Protein AF-A0A7S3EZI7-F1 (afdb_monomer_lite)

Sequence (268 aa):
MDIKIGTRTFQESEVDNPKKRLDLMEKMKKLDASAVTPQELEEGITKLRYMQFREVMSSSAQYGWRVEGIRLPSGKHGDTKTLREPQELYDALEAYAQARRSVARSIHNRLVALRAALEASSWFFRHEIISSSLLFIYDDNEHSMAPPSAWMIDFAKTVEVPESMQLNHRDMWVKGNHEDGFLYGIDSLIDFWREVSEGSRTPAARKAEPEGTAAGSAPSEGAGVAMSSPAMAAVPQAVPPAGIAHLATAGTQQVPAGPHSPRVAADL

Structure (mmCIF, N/CA/C/O backbone):
data_AF-A0A7S3EZI7-F1
#
_entry.id   AF-A0A7S3EZI7-F1
#
loop_
_atom_site.group_PDB
_atom_site.id
_atom_site.type_symbol
_atom_site.label_atom_id
_atom_site.label_alt_id
_atom_site.label_comp_id
_atom_site.label_asym_id
_atom_site.label_entity_id
_atom_site.label_seq_id
_atom_site.pdbx_PDB_ins_code
_atom_site.Cartn_x
_atom_site.Cartn_y
_atom_site.Cartn_z
_atom_site.occupancy
_atom_site.B_iso_or_equiv
_atom_site.auth_seq_id
_atom_site.auth_comp_id
_atom_site.auth_asym_id
_atom_site.auth_atom_id
_atom_site.pdbx_PDB_model_num
ATOM 1 N N . MET A 1 1 ? 11.801 3.310 -3.122 1.00 97.75 1 MET A N 1
ATOM 2 C CA . MET A 1 1 ? 10.452 3.826 -2.812 1.00 97.75 1 MET A CA 1
ATOM 3 C C . MET A 1 1 ? 9.787 2.852 -1.867 1.00 97.75 1 MET A C 1
ATOM 5 O O . MET A 1 1 ? 9.936 1.657 -2.070 1.00 97.75 1 MET A O 1
ATOM 9 N N . ASP A 1 2 ? 9.107 3.359 -0.851 1.00 98.50 2 ASP A N 1
ATOM 10 C CA . ASP A 1 2 ? 8.337 2.570 0.109 1.00 98.50 2 ASP A CA 1
ATOM 11 C C . ASP A 1 2 ? 6.844 2.783 -0.168 1.00 98.50 2 ASP A C 1
ATOM 13 O O . ASP A 1 2 ? 6.370 3.928 -0.176 1.00 98.50 2 ASP A O 1
ATOM 17 N N . ILE A 1 3 ? 6.132 1.690 -0.443 1.00 98.62 3 ILE A N 1
ATOM 18 C CA . ILE A 1 3 ? 4.680 1.675 -0.601 1.00 98.62 3 ILE A CA 1
ATOM 19 C C . ILE A 1 3 ? 4.085 0.750 0.450 1.00 98.62 3 ILE A C 1
ATOM 21 O O . ILE A 1 3 ? 4.297 -0.458 0.408 1.00 98.62 3 ILE A O 1
ATOM 25 N N . LYS A 1 4 ? 3.260 1.306 1.331 1.00 98.62 4 LYS A N 1
ATOM 26 C CA . LYS A 1 4 ? 2.439 0.519 2.247 1.00 98.62 4 LYS A CA 1
ATOM 27 C C . LYS A 1 4 ? 1.289 -0.127 1.497 1.00 98.62 4 LYS A C 1
ATOM 29 O O . LYS A 1 4 ? 0.628 0.564 0.723 1.00 98.62 4 LYS A O 1
ATOM 34 N N . ILE A 1 5 ? 1.040 -1.406 1.756 1.00 98.69 5 ILE A N 1
ATOM 35 C CA . ILE A 1 5 ? 0.000 -2.204 1.096 1.00 98.69 5 ILE A CA 1
ATOM 36 C C . ILE A 1 5 ? -1.124 -2.522 2.090 1.00 98.69 5 ILE A C 1
ATOM 38 O O . ILE A 1 5 ? -0.891 -2.598 3.297 1.00 98.69 5 ILE A O 1
ATOM 42 N N . GLY A 1 6 ? -2.335 -2.676 1.568 1.00 98.12 6 GLY A N 1
ATOM 43 C CA . GLY A 1 6 ? -3.569 -2.925 2.299 1.00 98.12 6 GLY A CA 1
ATOM 44 C C . GLY A 1 6 ? -4.539 -1.744 2.233 1.00 98.12 6 GLY A C 1
ATOM 45 O O . GLY A 1 6 ? -4.146 -0.570 2.226 1.00 98.12 6 GLY A O 1
ATOM 46 N N . THR A 1 7 ? -5.830 -2.068 2.210 1.00 97.69 7 THR A N 1
ATOM 47 C CA . THR A 1 7 ? -6.922 -1.095 2.394 1.00 97.69 7 THR A CA 1
ATOM 48 C C . THR A 1 7 ? -7.079 -0.708 3.861 1.00 97.69 7 THR A C 1
ATOM 50 O O . THR A 1 7 ? -7.550 0.387 4.168 1.00 97.69 7 THR A O 1
ATOM 53 N N . ARG A 1 8 ? -6.609 -1.579 4.761 1.00 96.12 8 ARG A N 1
ATOM 54 C CA . ARG A 1 8 ? -6.648 -1.429 6.213 1.00 96.12 8 ARG A CA 1
ATOM 55 C C . ARG A 1 8 ? -5.244 -1.385 6.810 1.00 96.12 8 ARG A C 1
ATOM 57 O O . ARG A 1 8 ? -4.344 -2.115 6.410 1.00 96.12 8 ARG A O 1
ATOM 64 N N . THR A 1 9 ? -5.039 -0.522 7.802 1.00 94.75 9 THR A N 1
ATOM 65 C CA . THR A 1 9 ? -3.715 -0.260 8.402 1.00 94.75 9 THR A CA 1
ATOM 66 C C . THR A 1 9 ? -3.675 -0.450 9.919 1.00 94.75 9 THR A C 1
ATOM 68 O O . THR A 1 9 ? -2.623 -0.299 10.548 1.00 94.75 9 THR A O 1
ATOM 71 N N . PHE A 1 10 ? -4.801 -0.817 10.519 1.00 95.19 10 PHE A N 1
ATOM 72 C CA . PHE A 1 10 ? -4.951 -1.151 11.932 1.00 95.19 10 PHE A CA 1
ATOM 73 C C . PHE A 1 10 ? -5.316 -2.629 12.082 1.00 95.19 10 PHE A C 1
ATOM 75 O O . PHE A 1 10 ? -6.010 -3.176 11.232 1.00 95.19 10 PHE A O 1
ATOM 82 N N . GLN A 1 11 ? -4.850 -3.272 13.151 1.00 94.31 11 GLN A N 1
ATOM 83 C CA . GLN A 1 11 ? -5.240 -4.647 13.473 1.00 94.31 11 GLN A CA 1
ATOM 84 C C . GLN A 1 11 ? -6.661 -4.683 14.023 1.00 94.31 11 GLN A C 1
ATOM 86 O O . GLN A 1 11 ? -7.140 -3.706 14.604 1.00 94.31 11 GLN A O 1
ATOM 91 N N . GLU A 1 12 ? -7.315 -5.832 13.908 1.00 91.56 12 GLU A N 1
ATOM 92 C CA . GLU A 1 12 ? -8.677 -5.995 14.408 1.00 91.56 12 GLU A CA 1
ATOM 93 C C . GLU A 1 12 ? -8.783 -5.784 15.932 1.00 91.56 12 GLU A C 1
ATOM 95 O O . GLU A 1 12 ? -9.727 -5.168 16.426 1.00 91.56 12 GLU A O 1
ATOM 100 N N . SER A 1 13 ? -7.738 -6.158 16.676 1.00 89.69 13 SER A N 1
ATOM 101 C CA . SER A 1 13 ? -7.604 -5.896 18.117 1.00 89.69 13 SER A CA 1
ATOM 102 C C . SER A 1 13 ? -7.566 -4.403 18.486 1.00 89.69 13 SER A C 1
ATOM 104 O O . SER A 1 13 ? -7.784 -4.043 19.643 1.00 89.69 13 SER A O 1
ATOM 106 N N . GLU A 1 14 ? -7.301 -3.511 17.524 1.00 90.62 14 GLU A N 1
ATOM 107 C CA . GLU A 1 14 ? -7.265 -2.060 17.736 1.00 90.62 14 GLU A CA 1
ATOM 108 C C . GLU A 1 14 ? -8.654 -1.409 17.599 1.00 90.62 14 GLU A C 1
ATOM 110 O O . GLU A 1 14 ? -8.804 -0.244 17.976 1.00 90.62 14 GLU A O 1
ATOM 115 N N . VAL A 1 15 ? -9.659 -2.135 17.086 1.00 92.00 15 VAL A N 1
ATOM 116 C CA . VAL A 1 15 ? -10.981 -1.583 16.742 1.00 92.00 15 VAL A CA 1
ATOM 117 C C . VAL A 1 15 ? -11.746 -1.107 17.977 1.00 92.00 15 VAL A C 1
ATOM 119 O O . VAL A 1 15 ? -12.295 -0.009 17.980 1.00 92.00 15 VAL A O 1
ATOM 122 N N . ASP A 1 16 ? -11.733 -1.894 19.052 1.00 89.75 16 ASP A N 1
ATOM 123 C CA . ASP A 1 16 ? -12.522 -1.612 20.258 1.00 89.75 16 ASP A CA 1
ATOM 124 C C . ASP A 1 16 ? -11.757 -0.791 21.306 1.00 89.75 16 ASP A C 1
ATOM 126 O O . ASP A 1 16 ? -12.208 -0.656 22.441 1.00 89.75 16 ASP A O 1
ATOM 130 N N . ASN A 1 17 ? -10.590 -0.233 20.964 1.00 93.00 17 ASN A N 1
ATOM 131 C CA . ASN A 1 17 ? -9.787 0.537 21.911 1.00 93.00 17 ASN A CA 1
ATOM 132 C C . ASN A 1 17 ? -10.332 1.974 22.072 1.00 93.00 17 ASN A C 1
ATOM 134 O O . ASN A 1 17 ? -10.155 2.799 21.167 1.00 93.00 17 ASN A O 1
ATOM 138 N N . PRO A 1 18 ? -10.910 2.339 23.238 1.00 93.75 18 PRO A N 1
ATOM 139 C CA . PRO A 1 18 ? -11.548 3.641 23.422 1.00 93.75 18 PRO A CA 1
ATOM 140 C C . PRO A 1 18 ? -10.549 4.762 23.749 1.00 93.75 18 PRO A C 1
ATOM 142 O O . PRO A 1 18 ? -10.950 5.914 23.915 1.00 93.75 18 PRO A O 1
ATOM 145 N N . LYS A 1 19 ? -9.249 4.459 23.890 1.00 96.19 19 LYS A N 1
ATOM 146 C CA . LYS A 1 19 ? -8.247 5.422 24.363 1.00 96.19 19 LYS A CA 1
ATOM 147 C C . LYS A 1 19 ? -8.070 6.575 23.372 1.00 96.19 19 LYS A C 1
ATOM 149 O O . LYS A 1 19 ? -7.494 6.403 22.293 1.00 96.19 19 LYS A O 1
ATOM 154 N N . LYS A 1 20 ? -8.494 7.768 23.791 1.00 96.56 20 LYS A N 1
ATOM 155 C CA . LYS A 1 20 ? -8.313 9.019 23.049 1.00 96.56 20 LYS A CA 1
ATOM 156 C C . LYS A 1 20 ? -6.920 9.613 23.258 1.00 96.56 20 LYS A C 1
ATOM 158 O O . LYS A 1 20 ? -6.278 9.405 24.291 1.00 96.56 20 LYS A O 1
ATOM 163 N N . ARG A 1 21 ? -6.431 10.311 22.234 1.00 97.94 21 ARG A N 1
ATOM 164 C CA . ARG A 1 21 ? -5.086 10.886 22.161 1.00 97.94 21 ARG A CA 1
ATOM 165 C C . ARG A 1 21 ? -5.118 12.266 21.513 1.00 97.94 21 ARG A C 1
ATOM 167 O O . ARG A 1 21 ? -5.439 12.390 20.329 1.00 97.94 21 ARG A O 1
ATOM 174 N N . LEU A 1 22 ? -4.713 13.282 22.274 1.00 97.62 22 LEU A N 1
ATOM 175 C CA . LEU A 1 22 ? -4.581 14.657 21.781 1.00 97.62 22 LEU A CA 1
ATOM 176 C C . LEU A 1 22 ? -3.503 14.773 20.693 1.00 97.62 22 LEU A C 1
ATOM 178 O O . LEU A 1 22 ? -3.734 15.415 19.676 1.00 97.62 22 LEU A O 1
ATOM 182 N N . ASP A 1 23 ? -2.382 14.054 20.821 1.00 97.69 23 ASP A N 1
ATOM 183 C CA . ASP A 1 23 ? -1.290 14.121 19.838 1.00 97.69 23 ASP A CA 1
ATOM 184 C C . ASP A 1 23 ? -1.683 13.586 18.447 1.00 97.69 23 ASP A C 1
ATOM 186 O O . ASP A 1 23 ? -1.154 14.030 17.426 1.00 97.69 23 ASP A O 1
ATOM 190 N N . LEU A 1 24 ? -2.600 12.612 18.385 1.00 96.94 24 LEU A N 1
ATOM 191 C CA . LEU A 1 24 ? -3.131 12.114 17.113 1.00 96.94 24 LEU A CA 1
ATOM 192 C C . LEU A 1 24 ? -4.122 13.101 16.502 1.00 96.94 24 LEU A C 1
ATOM 194 O O . LEU A 1 24 ? -4.108 13.294 15.287 1.00 96.94 24 LEU A O 1
ATOM 198 N N . MET A 1 25 ? -4.933 13.753 17.337 1.00 97.56 25 MET A N 1
ATOM 199 C CA . MET A 1 25 ? -5.840 14.805 16.890 1.00 97.56 25 MET A CA 1
ATOM 200 C C . MET A 1 25 ? -5.055 15.974 16.295 1.00 97.56 25 MET A C 1
ATOM 202 O O . MET A 1 25 ? -5.355 16.397 15.183 1.00 97.56 25 MET A O 1
ATOM 206 N N . GLU A 1 26 ? -3.994 16.438 16.959 1.00 97.19 26 GLU A N 1
ATOM 207 C CA . GLU A 1 26 ? -3.151 17.528 16.455 1.00 97.19 26 GLU A CA 1
ATOM 208 C C . GLU A 1 26 ? -2.528 17.191 15.093 1.00 97.19 26 GLU A C 1
ATOM 210 O O . GLU A 1 26 ? -2.507 18.025 14.184 1.00 97.19 26 GLU A O 1
ATOM 215 N N . LYS A 1 27 ? -2.062 15.947 14.912 1.00 95.69 27 LYS A N 1
ATOM 216 C CA . LYS A 1 27 ? -1.544 15.461 13.621 1.00 95.69 27 LYS A CA 1
ATOM 217 C C . LYS A 1 27 ? -2.620 15.443 12.540 1.00 95.69 27 LYS A C 1
ATOM 219 O O . LYS A 1 27 ? -2.331 15.817 11.407 1.00 95.69 27 LYS A O 1
ATOM 224 N N . MET A 1 28 ? -3.831 15.006 12.880 1.00 95.81 28 MET A N 1
ATOM 225 C CA . MET A 1 28 ? -4.971 14.989 11.967 1.00 95.81 28 MET A CA 1
ATOM 226 C C . MET A 1 28 ? -5.369 16.407 11.552 1.00 95.81 28 MET A C 1
ATOM 228 O O . MET A 1 28 ? -5.411 16.694 10.361 1.00 95.81 28 MET A O 1
ATOM 232 N N . LYS A 1 29 ? -5.517 17.318 12.519 1.00 95.88 29 LYS A N 1
ATOM 233 C CA . LYS A 1 29 ? -5.813 18.739 12.293 1.00 95.88 29 LYS A CA 1
ATOM 234 C C . LYS A 1 29 ? -4.761 19.431 11.425 1.00 95.88 29 LYS A C 1
ATOM 236 O O . LYS A 1 29 ? -5.095 20.288 10.616 1.00 95.88 29 LYS A O 1
ATOM 241 N N . LYS A 1 30 ? -3.483 19.072 11.587 1.00 94.62 30 LYS A N 1
ATOM 242 C CA . LYS A 1 30 ? -2.390 19.610 10.763 1.00 94.62 30 LYS A CA 1
ATOM 243 C C . LYS A 1 30 ? -2.489 19.181 9.294 1.00 94.62 30 LYS A C 1
ATOM 245 O O . LYS A 1 30 ? -1.993 19.902 8.435 1.00 94.62 30 LYS A O 1
ATOM 250 N N . LEU A 1 31 ? -3.065 18.011 9.020 1.00 92.06 31 LEU A N 1
ATOM 251 C CA . LEU A 1 31 ? -3.280 17.517 7.659 1.00 92.06 31 LEU A CA 1
ATOM 252 C C . LEU A 1 31 ? -4.561 18.093 7.054 1.00 92.06 31 LEU A C 1
ATOM 254 O O . LEU A 1 31 ? -4.543 18.527 5.910 1.00 92.06 31 LEU A O 1
ATOM 258 N N . ASP A 1 32 ? -5.641 18.122 7.831 1.00 93.44 32 ASP A N 1
ATOM 259 C CA . ASP A 1 32 ? -6.907 18.739 7.451 1.00 93.44 32 ASP A CA 1
ATOM 260 C C . ASP A 1 32 ? -7.627 19.255 8.703 1.00 93.44 32 ASP A C 1
ATOM 262 O O . ASP A 1 32 ? -8.103 18.489 9.545 1.00 93.44 32 ASP A O 1
ATOM 266 N N . ALA A 1 33 ? -7.712 20.579 8.824 1.00 93.38 33 ALA A N 1
ATOM 267 C CA . ALA A 1 33 ? -8.351 21.225 9.962 1.00 93.38 33 ALA A CA 1
ATOM 268 C C . ALA A 1 33 ? -9.876 21.035 9.981 1.00 93.38 33 ALA A C 1
ATOM 270 O O . ALA A 1 33 ? -10.476 21.155 11.046 1.00 93.38 33 ALA A O 1
ATOM 271 N N . SER A 1 34 ? -10.497 20.737 8.835 1.00 94.06 34 SER A N 1
ATOM 272 C CA . SER A 1 34 ? -11.942 20.512 8.722 1.00 94.06 34 SER A CA 1
ATOM 273 C C . SER A 1 34 ? -12.364 19.094 9.115 1.00 94.06 34 SER A C 1
ATOM 275 O O . SER A 1 34 ? -13.537 18.849 9.385 1.00 94.06 34 SER A O 1
ATOM 277 N N . ALA A 1 35 ? -11.409 18.163 9.201 1.00 93.00 35 ALA A N 1
ATOM 278 C CA . ALA A 1 35 ? -11.680 16.759 9.485 1.00 93.00 35 ALA A CA 1
ATOM 279 C C . ALA A 1 35 ? -11.906 16.450 10.978 1.00 93.00 35 ALA A C 1
ATOM 281 O O . ALA A 1 35 ? -12.314 15.331 11.306 1.00 93.00 35 ALA A O 1
ATOM 282 N N . VAL A 1 36 ? -11.618 17.402 11.872 1.00 95.25 36 VAL A N 1
ATOM 283 C CA . VAL A 1 36 ? -11.754 17.260 13.331 1.00 95.25 36 VAL A CA 1
ATOM 284 C C . VAL A 1 36 ? -12.986 18.003 13.844 1.00 95.25 36 VAL A C 1
ATOM 286 O O . VAL A 1 36 ? -13.213 19.168 13.523 1.00 95.25 36 VAL A O 1
ATOM 289 N N . THR A 1 37 ? -13.784 17.336 14.670 1.00 95.81 37 THR A N 1
ATOM 290 C CA . THR A 1 37 ? -14.969 17.933 15.305 1.00 95.81 37 THR A CA 1
ATOM 291 C C . THR A 1 37 ? -14.599 18.762 16.545 1.00 95.81 37 THR A C 1
ATOM 293 O O . THR A 1 37 ? -13.547 18.521 17.144 1.00 95.81 37 THR A O 1
ATOM 296 N N . PRO A 1 38 ? -15.456 19.701 17.002 1.00 96.12 38 PRO A N 1
ATOM 297 C CA . PRO A 1 38 ? -15.211 20.457 18.236 1.00 96.12 38 PRO A CA 1
ATOM 298 C C . PRO A 1 38 ? -14.958 19.568 19.460 1.00 96.12 38 PRO A C 1
ATOM 300 O O . PRO A 1 38 ? -14.052 19.839 20.237 1.00 96.12 3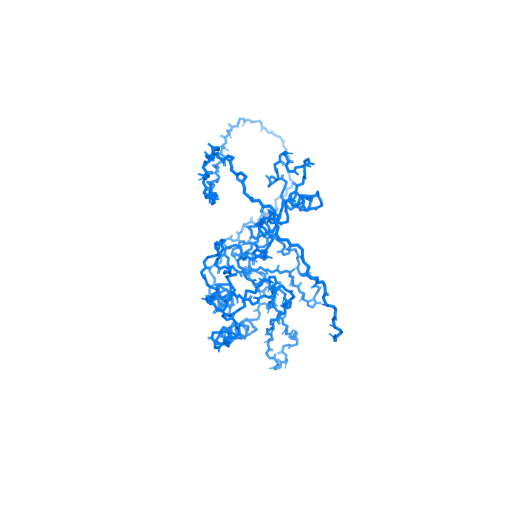8 PRO A O 1
ATOM 303 N N . GLN A 1 39 ? -15.691 18.458 19.583 1.00 95.81 39 GLN A N 1
ATOM 304 C CA . GLN A 1 39 ? -15.486 17.499 20.667 1.00 95.81 39 GLN A CA 1
ATOM 305 C C . GLN A 1 39 ? -14.121 16.797 20.569 1.00 95.81 39 GLN A C 1
ATOM 307 O O . GLN A 1 39 ? -13.424 16.637 21.569 1.00 95.81 39 GLN A O 1
ATOM 312 N N . GLU A 1 40 ? -13.705 16.386 19.367 1.00 96.50 40 GLU A N 1
ATOM 313 C CA . GLU A 1 40 ? -12.394 15.756 19.162 1.00 96.50 40 GLU A CA 1
ATOM 314 C C . GLU A 1 40 ? -11.237 16.724 19.457 1.00 96.50 40 GLU A C 1
ATOM 316 O O . GLU A 1 40 ? -10.187 16.273 19.912 1.00 96.50 40 GLU A O 1
ATOM 321 N N . LEU A 1 41 ? -11.417 18.038 19.254 1.00 95.12 41 LEU A N 1
ATOM 322 C CA . LEU A 1 41 ? -10.417 19.052 19.619 1.00 95.12 41 LEU A CA 1
ATOM 323 C C . LEU A 1 41 ? -10.146 19.098 21.130 1.00 95.12 41 LEU A C 1
ATOM 325 O O . LEU A 1 41 ? -9.011 19.355 21.527 1.00 95.12 41 LEU A O 1
ATOM 329 N N . GLU A 1 42 ? -11.166 18.859 21.953 1.00 95.69 42 GLU A N 1
ATOM 330 C CA . GLU A 1 42 ? -11.059 18.887 23.415 1.00 95.69 42 GLU A CA 1
ATOM 331 C C . GLU A 1 42 ? -10.608 17.538 23.984 1.00 95.69 42 GLU A C 1
ATOM 333 O O . GLU A 1 42 ? -9.738 17.475 24.851 1.00 95.69 42 GLU A O 1
ATOM 338 N N . GLU A 1 43 ? -11.177 16.441 23.483 1.00 96.19 43 GLU A N 1
ATOM 339 C CA . GLU A 1 43 ? -11.000 15.108 24.067 1.00 96.19 43 GLU A CA 1
ATOM 340 C C . GLU A 1 43 ? -9.902 14.273 23.378 1.00 96.19 43 GLU A C 1
ATOM 342 O O . GLU A 1 43 ? -9.465 13.244 23.901 1.00 96.19 43 GLU A O 1
ATOM 347 N N . GLY A 1 44 ? -9.448 14.691 22.195 1.00 96.94 44 GLY A N 1
ATOM 348 C CA . GLY A 1 44 ? -8.582 13.911 21.314 1.00 96.94 44 GLY A CA 1
ATOM 349 C C . GLY A 1 44 ? -9.335 12.837 20.518 1.00 96.94 44 GLY A C 1
ATOM 350 O O . GLY A 1 44 ? -10.548 12.665 20.633 1.00 96.94 44 GLY A O 1
ATOM 351 N N . ILE A 1 45 ? -8.595 12.070 19.710 1.00 97.62 45 ILE A N 1
ATOM 352 C CA . ILE A 1 45 ? -9.152 11.004 18.855 1.00 97.62 45 ILE A CA 1
ATOM 353 C C . ILE A 1 45 ? -8.584 9.633 19.211 1.00 97.62 45 ILE A C 1
ATOM 355 O O . ILE A 1 45 ? -7.475 9.526 19.741 1.00 97.62 45 ILE A O 1
ATOM 359 N N . THR A 1 46 ? -9.325 8.566 18.907 1.00 97.06 46 THR A N 1
ATOM 360 C CA . THR A 1 46 ? -8.796 7.201 19.028 1.00 97.06 46 THR A CA 1
ATOM 361 C C . THR A 1 46 ? -7.736 6.934 17.962 1.00 97.06 46 THR A C 1
ATOM 363 O O . THR A 1 46 ? -7.672 7.594 16.919 1.00 97.06 46 THR A O 1
ATOM 366 N N . LYS A 1 47 ? -6.897 5.921 18.201 1.00 95.94 47 LYS A N 1
ATOM 367 C CA . LYS A 1 47 ? -5.931 5.471 17.192 1.00 95.94 47 LYS A CA 1
ATOM 368 C C . LYS A 1 47 ? -6.637 5.008 15.918 1.00 95.94 47 LYS A C 1
ATOM 370 O O . LYS A 1 47 ? -6.210 5.397 14.838 1.00 95.94 47 LYS A O 1
ATOM 375 N N . LEU A 1 48 ? -7.725 4.248 16.050 1.00 95.56 48 LEU A N 1
ATOM 376 C CA . LEU A 1 48 ? -8.534 3.790 14.921 1.00 95.56 48 LEU A CA 1
ATOM 377 C C . LEU A 1 48 ? -9.010 4.965 14.056 1.00 95.56 48 LEU A C 1
ATOM 379 O O . LEU A 1 48 ? -8.753 4.979 12.856 1.00 95.56 48 LEU A O 1
ATOM 383 N N . ARG A 1 49 ? -9.604 5.992 14.681 1.00 96.56 49 ARG A N 1
ATOM 384 C CA . ARG A 1 49 ? -10.097 7.195 13.994 1.00 96.56 49 ARG A CA 1
ATOM 385 C C . ARG A 1 49 ? -9.007 7.883 13.169 1.00 96.56 49 ARG A C 1
ATOM 387 O O . ARG A 1 49 ? -9.265 8.298 12.038 1.00 96.56 49 ARG A O 1
ATOM 394 N N . TYR A 1 50 ? -7.794 7.982 13.719 1.00 96.75 50 TYR A N 1
ATOM 395 C CA . TYR A 1 50 ? -6.636 8.544 13.021 1.00 96.75 50 TYR A CA 1
ATOM 396 C C . TYR A 1 50 ? -6.175 7.675 11.842 1.00 96.75 50 TYR A C 1
ATOM 398 O O . TYR A 1 50 ? -5.865 8.201 10.774 1.00 96.75 50 TYR A O 1
ATOM 406 N N . MET A 1 51 ? -6.119 6.353 12.026 1.00 95.69 51 MET A N 1
ATOM 407 C CA . MET A 1 51 ? -5.698 5.420 10.975 1.00 95.69 51 MET A CA 1
ATOM 408 C C . MET A 1 51 ? -6.681 5.441 9.799 1.00 95.69 51 MET A C 1
ATOM 410 O O . MET A 1 51 ? -6.251 5.623 8.665 1.00 95.69 51 MET A O 1
ATOM 414 N N . GLN A 1 52 ? -7.986 5.412 10.077 1.00 95.75 52 GLN A N 1
ATOM 415 C CA . GLN A 1 52 ? -9.039 5.533 9.064 1.00 95.75 52 GLN A CA 1
ATOM 416 C C . GLN A 1 52 ? -8.990 6.877 8.329 1.00 95.75 52 GLN A C 1
ATOM 418 O O . GLN A 1 52 ? -9.112 6.934 7.108 1.00 95.75 52 GLN A O 1
ATOM 423 N N . PHE A 1 53 ? -8.743 7.978 9.047 1.00 96.62 53 PHE A N 1
ATOM 424 C CA . PHE A 1 53 ? -8.513 9.275 8.408 1.00 96.62 53 PHE A CA 1
ATOM 425 C C . PHE A 1 53 ? -7.320 9.227 7.444 1.00 96.62 53 PHE A C 1
ATOM 427 O O . PHE A 1 53 ? -7.418 9.699 6.314 1.00 96.62 53 PHE A O 1
ATOM 434 N N . ARG A 1 54 ? -6.198 8.629 7.861 1.00 95.88 54 ARG A N 1
ATOM 435 C CA . ARG A 1 54 ? -5.008 8.475 7.011 1.00 95.88 54 ARG A CA 1
ATOM 436 C C . ARG A 1 54 ? -5.268 7.591 5.794 1.00 95.88 54 ARG A C 1
ATOM 438 O O . ARG A 1 54 ? -4.717 7.880 4.734 1.00 95.88 54 ARG A O 1
ATOM 445 N N . GLU A 1 55 ? -6.072 6.544 5.936 1.00 96.12 55 GLU A N 1
ATOM 446 C CA . GLU A 1 55 ? -6.465 5.665 4.832 1.00 96.12 55 GLU A CA 1
ATOM 447 C C . GLU A 1 55 ? -7.282 6.418 3.778 1.00 96.12 55 GLU A C 1
ATOM 449 O O . GLU A 1 55 ? -7.001 6.271 2.592 1.00 96.12 55 GLU A O 1
ATOM 454 N N . VAL A 1 56 ? -8.220 7.273 4.205 1.00 95.75 56 VAL A N 1
ATOM 455 C CA . VAL A 1 56 ? -9.082 8.084 3.323 1.00 95.75 56 VAL A CA 1
ATOM 456 C C . VAL A 1 56 ? -8.350 9.280 2.707 1.00 95.75 56 VAL A C 1
ATOM 458 O O . VAL A 1 56 ? -8.626 9.657 1.572 1.00 95.75 56 VAL A O 1
ATOM 461 N N . MET A 1 57 ? -7.421 9.900 3.435 1.00 94.81 57 MET A N 1
ATOM 462 C CA . MET A 1 57 ? -6.632 11.036 2.930 1.00 94.81 57 MET A CA 1
ATOM 463 C C . MET A 1 57 ? -5.523 10.638 1.957 1.00 94.81 57 MET A C 1
ATOM 465 O O . MET A 1 57 ? -4.905 11.502 1.345 1.00 94.81 57 MET A O 1
ATOM 469 N N . SER A 1 58 ? -5.243 9.345 1.845 1.00 96.38 58 SER A N 1
ATOM 470 C CA . SER A 1 58 ? -4.275 8.791 0.906 1.00 96.38 58 SER A CA 1
ATOM 471 C C . SER A 1 58 ? -4.980 7.851 -0.068 1.00 96.38 58 SER A C 1
ATOM 473 O O . SER A 1 58 ? -6.203 7.726 -0.069 1.00 96.38 58 SER A O 1
ATOM 475 N N . SER A 1 59 ? -4.204 7.153 -0.886 1.00 98.19 59 SER A N 1
ATOM 476 C CA . SER A 1 59 ? -4.693 6.122 -1.796 1.00 98.19 59 SER A CA 1
ATOM 477 C C . SER A 1 59 ? -5.051 4.785 -1.128 1.00 98.19 59 SER A C 1
ATOM 479 O O . SER A 1 59 ? -5.603 3.923 -1.805 1.00 98.19 59 SER A O 1
ATOM 481 N N . SER A 1 60 ? -4.788 4.578 0.173 1.00 98.25 60 SER A N 1
ATOM 482 C CA . SER A 1 60 ? -4.986 3.260 0.808 1.00 98.25 60 SER A CA 1
ATOM 483 C C . SER A 1 60 ? -6.435 2.778 0.756 1.00 98.25 60 SER A C 1
ATOM 485 O O . SER A 1 60 ? -6.670 1.660 0.311 1.00 98.25 60 SER A O 1
ATOM 487 N N . ALA A 1 61 ? -7.409 3.605 1.148 1.00 96.62 61 ALA A N 1
ATOM 488 C CA . ALA A 1 61 ? -8.812 3.182 1.165 1.00 96.62 61 ALA A CA 1
ATOM 489 C C . ALA A 1 61 ? -9.360 2.863 -0.238 1.00 96.62 61 ALA A C 1
ATOM 491 O O . ALA A 1 61 ? -10.231 2.012 -0.381 1.00 96.62 61 ALA A O 1
ATOM 492 N N . GLN A 1 62 ? -8.859 3.551 -1.269 1.00 97.75 62 GLN A N 1
ATOM 493 C CA . GLN A 1 62 ? -9.367 3.442 -2.637 1.00 97.75 62 GLN A CA 1
ATOM 494 C C . GLN A 1 62 ? -8.641 2.372 -3.457 1.00 97.75 62 GLN A C 1
ATOM 496 O O . GLN A 1 62 ? -9.279 1.613 -4.182 1.00 97.75 62 GLN A O 1
ATOM 501 N N . TYR A 1 63 ? -7.318 2.303 -3.341 1.00 98.50 63 TYR A N 1
ATOM 502 C CA . TYR A 1 63 ? -6.462 1.481 -4.197 1.00 98.50 63 TYR A CA 1
ATOM 503 C C . TYR A 1 63 ? -5.731 0.376 -3.434 1.00 98.50 63 TYR A C 1
ATOM 505 O O . TYR A 1 63 ? -5.036 -0.419 -4.046 1.00 98.50 63 TYR A O 1
ATOM 513 N N . GLY A 1 64 ? -5.871 0.295 -2.107 1.00 98.44 64 GLY A N 1
ATOM 514 C CA . GLY A 1 64 ? -5.215 -0.735 -1.299 1.00 98.44 64 GLY A CA 1
ATOM 515 C C . GLY A 1 64 ? -3.711 -0.538 -1.143 1.00 98.44 64 GLY A C 1
ATOM 516 O O . GLY A 1 64 ? -3.002 -1.474 -0.792 1.00 98.44 64 GLY A O 1
ATOM 517 N N . TRP A 1 65 ? -3.193 0.657 -1.415 1.00 98.62 65 TRP A N 1
ATOM 518 C CA . TRP A 1 65 ? -1.789 0.986 -1.190 1.00 98.62 65 TRP A CA 1
ATOM 519 C C . TRP A 1 65 ? -1.585 2.493 -1.082 1.00 98.62 65 TRP A C 1
ATOM 521 O O . TRP A 1 65 ? -2.424 3.268 -1.532 1.00 98.62 65 TRP A O 1
ATOM 531 N N . ARG A 1 66 ? -0.474 2.938 -0.487 1.00 98.56 66 ARG A N 1
ATOM 532 C CA . ARG A 1 66 ? -0.045 4.347 -0.516 1.00 98.56 66 ARG A CA 1
ATOM 533 C C . ARG A 1 66 ? 1.463 4.500 -0.456 1.00 98.56 66 ARG A C 1
ATOM 535 O O . ARG A 1 66 ? 2.155 3.691 0.158 1.00 98.56 66 ARG A O 1
ATOM 542 N N . VAL A 1 67 ? 1.964 5.589 -1.025 1.00 98.31 67 VAL A N 1
ATOM 543 C CA . VAL A 1 67 ? 3.389 5.925 -0.997 1.00 98.31 67 VAL A CA 1
ATOM 544 C C . VAL A 1 67 ? 3.771 6.500 0.372 1.00 98.31 67 VAL A C 1
ATOM 546 O O . VAL A 1 67 ? 3.376 7.608 0.733 1.00 98.31 67 VAL A O 1
ATOM 549 N N . GLU A 1 68 ? 4.589 5.781 1.139 1.00 97.44 68 GLU A N 1
ATOM 550 C CA . GLU A 1 68 ? 5.123 6.283 2.416 1.00 97.44 68 GLU A CA 1
ATOM 551 C C . GLU A 1 68 ? 6.374 7.147 2.196 1.00 97.44 68 GLU A C 1
ATOM 553 O O . GLU A 1 68 ? 6.641 8.066 2.974 1.00 97.44 68 GLU A O 1
ATOM 558 N N . GLY A 1 69 ? 7.116 6.913 1.109 1.00 97.81 69 GLY A N 1
ATOM 559 C CA . GLY A 1 69 ? 8.211 7.794 0.729 1.00 97.81 69 GLY A CA 1
ATOM 560 C C . GLY A 1 69 ? 8.945 7.406 -0.550 1.00 97.81 69 GLY A C 1
ATOM 561 O O . GLY A 1 69 ? 9.105 6.235 -0.899 1.00 97.81 69 GLY A O 1
ATOM 562 N N . ILE A 1 70 ? 9.469 8.425 -1.228 1.00 97.81 70 ILE A N 1
ATOM 563 C CA . ILE A 1 70 ? 10.318 8.281 -2.408 1.00 97.81 70 ILE A CA 1
ATOM 564 C C . ILE A 1 70 ? 11.660 8.961 -2.131 1.00 97.81 70 ILE A C 1
ATOM 566 O O . ILE A 1 70 ? 11.730 10.109 -1.682 1.00 97.81 70 ILE A O 1
ATOM 570 N N . ARG A 1 71 ? 12.741 8.232 -2.411 1.00 96.94 71 ARG A N 1
ATOM 571 C CA . ARG A 1 71 ? 14.106 8.751 -2.417 1.00 96.94 71 ARG A CA 1
ATOM 572 C C . ARG A 1 71 ? 14.678 8.560 -3.813 1.00 96.94 71 ARG A C 1
ATOM 574 O O . ARG A 1 71 ? 14.692 7.440 -4.318 1.00 96.94 71 ARG A O 1
ATOM 581 N N . LEU A 1 72 ? 15.095 9.671 -4.396 1.00 95.19 72 LEU A N 1
ATOM 582 C CA . LEU A 1 72 ? 15.760 9.787 -5.684 1.00 95.19 72 LEU A CA 1
ATOM 583 C C . LEU A 1 72 ? 17.245 10.109 -5.449 1.00 95.19 72 LEU A C 1
ATOM 585 O O . LEU A 1 72 ? 17.611 10.494 -4.331 1.00 95.19 72 LEU A O 1
ATOM 589 N N . PRO A 1 73 ? 18.096 10.024 -6.483 1.00 92.50 73 PRO A N 1
ATOM 590 C CA . PRO A 1 73 ? 19.481 10.496 -6.407 1.00 92.50 73 PRO A CA 1
ATOM 591 C C . PRO A 1 73 ? 19.588 11.960 -5.952 1.00 92.50 73 PRO A C 1
ATOM 593 O O . PRO A 1 73 ? 20.464 12.309 -5.167 1.00 92.50 73 PRO A O 1
ATOM 596 N N . SER A 1 74 ? 18.634 12.802 -6.367 1.00 91.75 74 SER A N 1
ATOM 597 C CA . SER A 1 74 ? 18.528 14.213 -5.971 1.00 91.75 74 SER A CA 1
ATOM 598 C C . SER A 1 74 ? 18.032 14.437 -4.534 1.00 91.75 74 SER A C 1
ATOM 600 O O . SER A 1 74 ? 18.007 15.571 -4.060 1.00 91.75 74 SER A O 1
ATOM 602 N N . GLY A 1 75 ? 17.646 13.376 -3.818 1.00 94.31 75 GLY A N 1
ATOM 603 C CA . GLY A 1 75 ? 17.184 13.437 -2.435 1.00 94.31 75 GLY A CA 1
ATOM 604 C C . GLY A 1 75 ? 15.742 12.969 -2.248 1.00 94.31 75 GLY A C 1
ATOM 605 O O . GLY A 1 75 ? 15.232 12.105 -2.961 1.00 94.31 75 GLY A O 1
ATOM 606 N N . LYS A 1 76 ? 15.083 13.486 -1.206 1.00 95.69 76 LYS A N 1
ATOM 607 C CA . LYS A 1 76 ? 13.691 13.135 -0.896 1.00 95.69 76 LYS A CA 1
ATOM 608 C C . LYS A 1 76 ? 12.755 13.772 -1.927 1.00 95.69 76 LYS A C 1
ATOM 610 O O . LYS A 1 76 ? 12.824 14.977 -2.145 1.00 95.69 76 LYS A O 1
ATOM 615 N N . HIS A 1 77 ? 11.843 12.985 -2.489 1.00 93.44 77 HIS A N 1
ATOM 616 C CA . HIS A 1 77 ? 10.830 13.488 -3.410 1.00 93.44 77 HIS A CA 1
ATOM 617 C C . HIS A 1 77 ? 9.531 13.826 -2.665 1.00 93.44 77 HIS A C 1
ATOM 619 O O . HIS A 1 77 ? 8.830 12.926 -2.202 1.00 93.44 77 HIS A O 1
ATOM 625 N N . GLY A 1 78 ? 9.239 15.126 -2.563 1.00 91.56 78 GLY A N 1
ATOM 626 C CA . GLY A 1 78 ? 7.942 15.670 -2.145 1.00 91.56 78 GLY A CA 1
ATOM 627 C C . GLY A 1 78 ? 7.440 15.274 -0.749 1.00 91.56 78 GLY A C 1
ATOM 628 O O . GLY A 1 78 ? 8.139 14.655 0.064 1.00 91.56 78 GLY A O 1
ATOM 629 N N . ASP A 1 79 ? 6.197 15.670 -0.461 1.00 91.94 79 ASP A N 1
ATOM 630 C CA . ASP A 1 79 ? 5.394 15.089 0.617 1.00 91.94 79 ASP A CA 1
ATOM 631 C C . ASP A 1 79 ? 4.414 14.083 0.013 1.00 91.94 79 ASP A C 1
ATOM 633 O O . ASP A 1 79 ? 3.679 14.410 -0.911 1.00 91.94 79 ASP A O 1
ATOM 637 N N . THR A 1 80 ? 4.408 12.857 0.532 1.00 94.44 80 THR A N 1
ATOM 638 C CA . THR A 1 80 ? 3.596 11.759 -0.008 1.00 94.44 80 THR A CA 1
ATOM 639 C C . THR A 1 80 ? 2.357 11.465 0.838 1.00 94.44 80 THR A C 1
ATOM 641 O O . THR A 1 80 ? 1.553 10.607 0.486 1.00 94.44 80 THR A O 1
ATOM 644 N N . LYS A 1 81 ? 2.180 12.164 1.972 1.00 90.88 81 LYS A N 1
ATOM 645 C CA . LYS A 1 81 ? 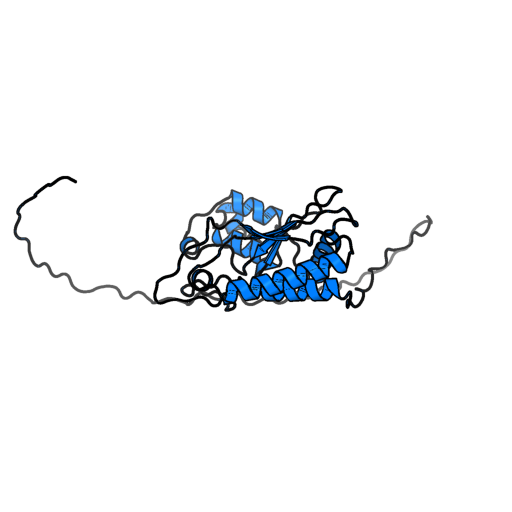1.154 11.831 2.979 1.00 90.88 81 LYS A CA 1
ATOM 646 C C . LYS A 1 81 ? -0.287 11.931 2.476 1.00 90.88 81 LYS A C 1
ATOM 648 O O . LYS A 1 81 ? -1.142 11.268 3.060 1.00 90.88 81 LYS A O 1
ATOM 653 N N . THR A 1 82 ? -0.534 12.766 1.472 1.00 92.88 82 THR A N 1
ATOM 654 C CA . THR A 1 82 ? -1.866 13.064 0.923 1.00 92.88 82 THR A CA 1
ATOM 655 C C . THR A 1 82 ? -1.989 12.703 -0.555 1.00 92.88 82 THR A C 1
ATOM 657 O O . THR A 1 82 ? -2.959 13.107 -1.183 1.00 92.88 82 THR A O 1
ATOM 660 N N . LEU A 1 83 ? -1.017 11.972 -1.123 1.00 95.62 83 LEU A N 1
ATOM 661 C CA . LEU A 1 83 ? -1.128 11.492 -2.501 1.00 95.62 83 LEU A CA 1
ATOM 662 C C . LEU A 1 83 ? -2.295 10.510 -2.578 1.00 95.62 83 LEU A C 1
ATOM 664 O O . LEU A 1 83 ? -2.287 9.467 -1.909 1.00 95.62 83 LEU A O 1
ATOM 668 N N . ARG A 1 84 ? -3.302 10.878 -3.364 1.00 94.88 84 ARG A N 1
ATOM 669 C CA . ARG A 1 84 ? -4.563 10.143 -3.448 1.00 94.88 84 ARG A CA 1
ATOM 670 C C . ARG A 1 84 ? -5.123 10.136 -4.858 1.00 94.88 84 ARG A C 1
ATOM 672 O O . ARG A 1 84 ? -5.593 9.090 -5.301 1.00 94.88 84 ARG A O 1
ATOM 679 N N . GLU A 1 85 ? -5.096 11.277 -5.540 1.00 96.44 85 GLU A N 1
ATOM 680 C CA . GLU A 1 85 ? -5.717 11.380 -6.854 1.00 96.44 85 GLU A CA 1
ATOM 681 C C . GLU A 1 85 ? -4.914 10.574 -7.884 1.00 96.44 85 GLU A C 1
ATOM 683 O O . GLU A 1 85 ? -3.681 10.616 -7.859 1.00 96.44 85 GLU A O 1
ATOM 688 N N . PRO A 1 86 ? -5.573 9.849 -8.811 1.00 96.06 86 PRO A N 1
ATOM 689 C CA . PRO A 1 86 ? -4.880 8.954 -9.734 1.00 96.06 86 PRO A CA 1
ATOM 690 C C . PRO A 1 86 ? -3.719 9.630 -10.474 1.00 96.06 86 PRO A C 1
ATOM 692 O O . PRO A 1 86 ? -2.637 9.057 -10.567 1.00 96.06 86 PRO A O 1
ATOM 695 N N . GLN A 1 87 ? -3.899 10.874 -10.931 1.00 95.50 87 GLN A N 1
ATOM 696 C CA . GLN A 1 87 ? -2.839 11.615 -11.618 1.00 95.50 87 GLN A CA 1
ATOM 697 C C . GLN A 1 87 ? -1.610 11.852 -10.727 1.00 95.50 87 GLN A C 1
ATOM 699 O O . GLN A 1 87 ? -0.489 11.625 -11.173 1.00 95.50 87 GLN A O 1
ATOM 704 N N . GLU A 1 88 ? -1.808 12.238 -9.464 1.00 96.44 88 GLU A N 1
ATOM 705 C CA . GLU A 1 88 ? -0.715 12.453 -8.507 1.00 96.44 88 GLU A CA 1
ATOM 706 C C . GLU A 1 88 ? 0.054 11.155 -8.236 1.00 96.44 88 GLU A C 1
ATOM 708 O O . GLU A 1 88 ? 1.279 11.158 -8.106 1.00 96.44 88 GLU A O 1
ATOM 713 N N . LEU A 1 89 ? -0.666 10.032 -8.172 1.00 98.00 89 LEU A N 1
ATOM 714 C CA . LEU A 1 89 ? -0.075 8.710 -8.006 1.00 98.00 89 LEU A CA 1
ATOM 715 C C . LEU A 1 89 ? 0.769 8.332 -9.225 1.00 98.00 89 LEU A C 1
ATOM 717 O O . LEU A 1 89 ? 1.924 7.943 -9.057 1.00 98.00 89 LEU A O 1
ATOM 721 N N . TYR A 1 90 ? 0.247 8.495 -10.446 1.00 97.56 90 TYR A N 1
ATOM 722 C CA . TYR A 1 90 ? 1.028 8.245 -11.660 1.00 97.56 90 TYR A CA 1
ATOM 723 C C . TYR A 1 90 ? 2.278 9.118 -11.729 1.00 97.56 90 TYR A C 1
ATOM 725 O O . TYR A 1 90 ? 3.351 8.613 -12.054 1.00 97.56 90 TYR A O 1
ATOM 733 N N . ASP A 1 91 ? 2.157 10.401 -11.398 1.00 96.25 91 ASP A N 1
ATOM 734 C CA . ASP A 1 91 ? 3.281 11.334 -11.421 1.00 96.25 91 ASP A CA 1
ATOM 735 C C . ASP A 1 91 ? 4.351 10.943 -10.389 1.00 96.25 91 ASP A C 1
ATOM 737 O O . ASP A 1 91 ? 5.544 10.984 -10.692 1.00 96.25 91 ASP A O 1
ATOM 741 N N . ALA A 1 92 ? 3.954 10.464 -9.206 1.00 97.62 92 ALA A N 1
ATOM 742 C CA . ALA A 1 92 ? 4.882 9.945 -8.203 1.00 97.62 92 ALA A CA 1
ATOM 743 C C . ALA A 1 92 ? 5.600 8.661 -8.667 1.00 97.62 92 ALA A C 1
ATOM 745 O O . ALA A 1 92 ? 6.815 8.528 -8.485 1.00 97.62 92 ALA A O 1
ATOM 746 N N . LEU A 1 93 ? 4.878 7.720 -9.290 1.00 97.88 93 LEU A N 1
ATOM 747 C CA . LEU A 1 93 ? 5.468 6.489 -9.832 1.00 97.88 93 LEU A CA 1
ATOM 748 C C . LEU A 1 93 ? 6.417 6.786 -11.002 1.00 97.88 93 LEU A C 1
ATOM 750 O O . LEU A 1 93 ? 7.507 6.216 -11.080 1.00 97.88 93 LEU A O 1
ATOM 754 N N . GLU A 1 94 ? 6.051 7.716 -11.884 1.00 96.44 94 GLU A N 1
ATOM 755 C CA . GLU A 1 94 ? 6.907 8.160 -12.983 1.00 96.44 94 GLU A CA 1
ATOM 756 C C . GLU A 1 94 ? 8.141 8.916 -12.519 1.00 96.44 94 GLU A C 1
ATOM 758 O O . GLU A 1 94 ? 9.230 8.679 -13.049 1.00 96.44 94 GLU A O 1
ATOM 763 N N . ALA A 1 95 ? 7.994 9.783 -11.516 1.00 95.75 95 ALA A N 1
ATOM 764 C CA . ALA A 1 95 ? 9.121 10.443 -10.880 1.00 95.75 95 ALA A CA 1
ATOM 765 C C . ALA A 1 95 ? 10.071 9.406 -10.271 1.00 95.75 95 ALA A C 1
ATOM 767 O O . ALA A 1 95 ? 11.284 9.501 -10.457 1.00 95.75 95 ALA A O 1
ATOM 768 N N . TYR A 1 96 ? 9.539 8.367 -9.613 1.00 97.06 96 TYR A N 1
ATOM 769 C CA . TYR A 1 96 ? 10.360 7.280 -9.086 1.00 97.06 96 TYR A CA 1
ATOM 770 C C . TYR A 1 96 ? 11.066 6.480 -10.184 1.00 97.06 96 TYR A C 1
ATOM 772 O O . TYR A 1 96 ? 12.245 6.168 -10.032 1.00 97.06 96 TYR A O 1
ATOM 780 N N . ALA A 1 97 ? 10.394 6.180 -11.296 1.00 95.44 97 ALA A N 1
ATOM 781 C CA . ALA A 1 97 ? 11.006 5.521 -12.452 1.00 95.44 97 ALA A CA 1
ATOM 782 C C . ALA A 1 97 ? 11.919 6.451 -13.273 1.00 95.44 97 ALA A C 1
ATOM 784 O O . ALA A 1 97 ? 12.586 5.989 -14.201 1.00 95.44 97 ALA A O 1
ATOM 785 N N . GLN A 1 98 ? 11.958 7.748 -12.949 1.00 93.69 98 GLN A N 1
ATOM 786 C CA . GLN A 1 98 ? 12.686 8.783 -13.685 1.00 93.69 98 GLN A CA 1
ATOM 787 C C . GLN A 1 98 ? 12.342 8.761 -15.183 1.00 93.69 98 GLN A C 1
ATOM 789 O O . GLN A 1 98 ? 13.219 8.782 -16.040 1.00 93.69 98 GLN A O 1
ATOM 794 N N . ALA A 1 99 ? 11.047 8.619 -15.491 1.00 91.94 99 ALA A N 1
ATOM 795 C CA . ALA A 1 99 ? 10.497 8.459 -16.844 1.00 91.94 99 ALA A CA 1
ATOM 796 C C . ALA A 1 99 ? 11.038 7.257 -17.661 1.00 91.94 99 ALA A C 1
ATOM 798 O O . ALA A 1 99 ? 10.689 7.093 -18.835 1.00 91.94 99 ALA A O 1
ATOM 799 N N . ARG A 1 100 ? 11.832 6.355 -17.062 1.00 93.00 100 ARG A N 1
ATOM 800 C CA . ARG A 1 100 ? 12.363 5.161 -17.735 1.00 93.00 100 ARG A CA 1
ATOM 801 C C . ARG A 1 100 ? 11.307 4.062 -17.804 1.00 93.00 100 ARG A C 1
ATOM 803 O O . ARG A 1 100 ? 11.077 3.318 -16.849 1.00 93.00 100 ARG A O 1
ATOM 810 N N . ARG A 1 101 ? 10.700 3.900 -18.985 1.00 93.06 101 ARG A N 1
ATOM 811 C CA . ARG A 1 101 ? 9.679 2.865 -19.250 1.00 93.06 101 ARG A CA 1
ATOM 812 C C . ARG A 1 101 ? 10.189 1.438 -19.009 1.00 93.06 101 ARG A C 1
ATOM 814 O O . ARG A 1 101 ? 9.412 0.576 -18.613 1.00 93.06 101 ARG A O 1
ATOM 821 N N . SER A 1 102 ? 11.485 1.184 -19.206 1.00 92.94 102 SER A N 1
ATOM 822 C CA . SER A 1 102 ? 12.118 -0.111 -18.909 1.00 92.94 102 SER A CA 1
ATOM 823 C C . SER A 1 102 ? 12.083 -0.450 -17.414 1.00 92.94 102 SER A C 1
ATOM 825 O O . SER A 1 102 ? 11.705 -1.565 -17.055 1.00 92.94 102 SER A O 1
ATOM 827 N N . VAL A 1 103 ? 12.399 0.518 -16.546 1.00 94.69 103 VAL A N 1
ATOM 828 C CA . VAL A 1 103 ? 12.315 0.385 -15.081 1.00 94.69 103 VAL A CA 1
ATOM 829 C C . VAL A 1 103 ? 10.874 0.104 -14.665 1.00 94.69 103 VAL A C 1
ATOM 831 O O . VAL A 1 103 ? 10.620 -0.879 -13.971 1.00 94.69 103 VAL A O 1
ATOM 834 N N . ALA A 1 104 ? 9.924 0.902 -15.160 1.00 96.44 104 ALA A N 1
ATOM 835 C CA . ALA A 1 104 ? 8.500 0.714 -14.888 1.00 96.44 104 ALA A CA 1
ATOM 836 C C . ALA A 1 104 ? 8.002 -0.682 -15.299 1.00 96.44 104 ALA A C 1
ATOM 838 O O . ALA A 1 104 ? 7.356 -1.371 -14.511 1.00 96.44 104 ALA A O 1
ATOM 839 N N . ARG A 1 105 ? 8.369 -1.147 -16.501 1.00 96.56 105 ARG A N 1
ATOM 840 C CA . ARG A 1 105 ? 8.019 -2.488 -16.993 1.00 96.56 105 ARG A CA 1
ATOM 841 C C . ARG A 1 105 ? 8.610 -3.597 -16.127 1.00 96.56 105 ARG A C 1
ATOM 843 O O . ARG A 1 105 ? 7.943 -4.595 -15.864 1.00 96.56 105 ARG A O 1
ATOM 850 N N . SER A 1 106 ? 9.850 -3.436 -15.671 1.00 96.44 106 SER A N 1
ATOM 851 C CA . SER A 1 106 ? 10.474 -4.417 -14.785 1.00 96.44 106 SER A CA 1
ATOM 852 C C . SER A 1 106 ? 9.792 -4.466 -13.417 1.00 96.44 106 SER A C 1
ATOM 854 O O . SER A 1 106 ? 9.606 -5.557 -12.880 1.00 96.44 106 SER A O 1
ATOM 856 N N . ILE A 1 107 ? 9.388 -3.316 -12.866 1.00 97.94 107 ILE A N 1
ATOM 857 C CA . ILE A 1 107 ? 8.624 -3.253 -11.612 1.00 97.94 107 ILE A CA 1
ATOM 858 C C . ILE A 1 107 ? 7.257 -3.925 -11.785 1.00 97.94 107 ILE A C 1
ATOM 860 O O . ILE A 1 107 ? 6.909 -4.783 -10.976 1.00 97.94 107 ILE A O 1
ATOM 864 N N . HIS A 1 108 ? 6.529 -3.617 -12.864 1.00 98.44 108 HIS A N 1
ATOM 865 C CA . HIS A 1 108 ? 5.272 -4.286 -13.216 1.00 98.44 108 HIS A CA 1
ATOM 866 C C . HIS A 1 108 ? 5.431 -5.814 -13.233 1.00 98.44 108 HIS A C 1
ATOM 868 O O . HIS A 1 108 ? 4.731 -6.528 -12.518 1.00 98.44 108 HIS A O 1
ATOM 874 N N . ASN A 1 109 ? 6.409 -6.328 -13.985 1.00 98.06 109 ASN A N 1
ATOM 875 C CA . ASN A 1 109 ? 6.638 -7.770 -14.094 1.00 98.06 109 ASN A CA 1
ATOM 876 C C . ASN A 1 109 ? 7.016 -8.398 -12.745 1.00 98.06 109 ASN A C 1
ATOM 878 O O . ASN A 1 109 ? 6.597 -9.514 -12.437 1.00 98.06 109 ASN A O 1
ATOM 882 N N . ARG A 1 110 ? 7.782 -7.678 -11.916 1.00 98.06 110 ARG A N 1
ATOM 883 C CA . ARG A 1 110 ? 8.137 -8.129 -10.569 1.00 98.06 110 ARG A CA 1
ATOM 884 C C . ARG A 1 110 ? 6.917 -8.212 -9.654 1.00 98.06 110 ARG A C 1
ATOM 886 O O . ARG A 1 110 ? 6.838 -9.153 -8.871 1.00 98.06 110 ARG A O 1
ATOM 893 N N . LEU A 1 111 ? 5.974 -7.279 -9.762 1.00 98.69 111 LEU A N 1
ATOM 894 C CA . LEU A 1 111 ? 4.718 -7.315 -9.011 1.00 98.69 111 LEU A CA 1
ATOM 895 C C . LEU A 1 111 ? 3.808 -8.460 -9.465 1.00 98.69 111 LEU A C 1
ATOM 897 O O . LEU A 1 111 ? 3.243 -9.145 -8.619 1.00 98.69 111 LEU A O 1
ATOM 901 N N . VAL A 1 112 ? 3.732 -8.736 -10.771 1.00 98.75 112 VAL A N 1
ATOM 902 C CA . VAL A 1 112 ? 3.008 -9.907 -11.299 1.00 98.75 112 VAL A CA 1
ATOM 903 C C . VAL A 1 112 ? 3.598 -11.210 -10.747 1.00 98.75 112 VAL A C 1
ATOM 905 O O . VAL A 1 112 ? 2.856 -12.080 -10.294 1.00 98.75 112 VAL A O 1
ATOM 908 N N . ALA A 1 113 ? 4.929 -11.332 -10.729 1.00 98.50 113 ALA A N 1
ATOM 909 C CA . ALA A 1 113 ? 5.606 -12.489 -10.148 1.00 98.50 113 ALA A CA 1
ATOM 910 C C . ALA A 1 113 ? 5.393 -12.591 -8.627 1.00 98.50 113 ALA A C 1
ATOM 912 O O . ALA A 1 113 ? 5.179 -13.686 -8.112 1.00 98.50 113 ALA A O 1
ATOM 913 N N . LEU A 1 114 ? 5.418 -11.459 -7.912 1.00 98.50 114 LEU A N 1
ATOM 914 C CA . LEU A 1 114 ? 5.117 -11.410 -6.483 1.00 98.50 114 LEU A CA 1
ATOM 915 C C . LEU A 1 114 ? 3.690 -11.892 -6.208 1.00 98.50 114 LEU A C 1
ATOM 917 O O . LEU A 1 114 ? 3.516 -12.759 -5.361 1.00 98.50 114 LEU A O 1
ATOM 921 N N . ARG A 1 115 ? 2.691 -11.388 -6.943 1.00 98.81 115 ARG A N 1
ATOM 922 C CA . ARG A 1 115 ? 1.295 -11.829 -6.814 1.00 98.81 115 ARG A CA 1
ATOM 923 C C . ARG A 1 115 ? 1.174 -13.343 -6.959 1.00 98.81 115 ARG A C 1
ATOM 925 O O . ARG A 1 115 ? 0.614 -13.981 -6.079 1.00 98.81 115 ARG A O 1
ATOM 932 N N . ALA A 1 116 ? 1.768 -13.915 -8.007 1.00 98.69 116 ALA A N 1
ATOM 933 C CA . ALA A 1 116 ? 1.742 -15.360 -8.228 1.00 98.69 116 ALA A CA 1
ATOM 934 C C . ALA A 1 116 ? 2.399 -16.147 -7.076 1.00 98.69 116 ALA A C 1
ATOM 936 O O . ALA A 1 116 ? 1.904 -17.200 -6.683 1.00 98.69 116 ALA A O 1
ATOM 937 N N . ALA A 1 117 ? 3.497 -15.637 -6.507 1.00 98.62 117 ALA A N 1
ATOM 938 C CA . ALA A 1 117 ? 4.149 -16.262 -5.358 1.00 98.62 117 ALA A CA 1
ATOM 939 C C . ALA A 1 117 ? 3.296 -16.185 -4.077 1.00 98.62 117 ALA A C 1
ATOM 941 O O . ALA A 1 117 ? 3.263 -17.147 -3.312 1.00 98.62 117 ALA A O 1
ATOM 942 N N . LEU A 1 118 ? 2.594 -15.070 -3.853 1.00 98.50 118 LEU A N 1
ATOM 943 C CA . LEU A 1 118 ? 1.665 -14.908 -2.730 1.00 98.50 118 LEU A CA 1
ATOM 944 C C . LEU A 1 118 ? 0.461 -15.844 -2.863 1.00 98.50 118 LEU A C 1
ATOM 946 O O . LEU A 1 118 ? 0.117 -16.530 -1.907 1.00 98.50 118 LEU A O 1
ATOM 950 N N . GLU A 1 119 ? -0.116 -15.947 -4.060 1.00 98.62 119 GLU A N 1
ATOM 951 C CA . GLU A 1 119 ? -1.248 -16.836 -4.352 1.00 98.62 119 GLU A CA 1
ATOM 952 C C . GLU A 1 119 ? -0.896 -18.327 -4.258 1.00 98.62 119 GLU A C 1
ATOM 954 O O . GLU A 1 119 ? -1.778 -19.165 -4.101 1.00 98.62 119 GLU A O 1
ATOM 959 N N . ALA A 1 120 ? 0.388 -18.679 -4.326 1.00 98.50 120 ALA A N 1
ATOM 960 C CA . ALA A 1 120 ? 0.865 -20.039 -4.088 1.00 98.50 120 ALA A CA 1
ATOM 961 C C . ALA A 1 120 ? 1.211 -20.315 -2.610 1.00 98.50 120 ALA A C 1
ATOM 963 O O . ALA A 1 120 ? 1.538 -21.449 -2.254 1.00 98.50 120 ALA A O 1
ATOM 964 N N . SER A 1 121 ? 1.182 -19.298 -1.744 1.00 98.12 121 SER A N 1
ATOM 965 C CA . SER A 1 121 ? 1.643 -19.393 -0.360 1.00 98.12 121 SER A CA 1
ATOM 966 C C . SER A 1 121 ? 0.499 -19.719 0.598 1.00 98.12 121 SER A C 1
ATOM 968 O O . SER A 1 121 ? -0.362 -18.888 0.873 1.00 98.12 121 SER A O 1
ATOM 970 N N . SER A 1 122 ? 0.535 -20.909 1.202 1.00 96.69 122 SER A N 1
ATOM 971 C CA . SER A 1 122 ? -0.402 -21.272 2.276 1.00 96.69 122 SER A CA 1
ATOM 972 C C . SER A 1 122 ? -0.235 -20.402 3.522 1.00 96.69 122 SER A C 1
ATOM 974 O O . SER A 1 122 ? -1.200 -20.162 4.240 1.00 96.69 122 SER A O 1
ATOM 976 N N . TRP A 1 123 ? 0.988 -19.923 3.780 1.00 97.81 123 TRP A N 1
ATOM 977 C CA . TRP A 1 123 ? 1.259 -18.989 4.870 1.00 97.81 123 TRP A CA 1
ATOM 978 C C . TRP A 1 123 ? 0.507 -17.675 4.653 1.00 97.81 123 TRP A C 1
ATOM 980 O O . TRP A 1 123 ? -0.097 -17.168 5.591 1.00 97.81 123 TRP A O 1
ATOM 990 N N . PHE A 1 124 ? 0.494 -17.163 3.421 1.00 98.38 124 PHE A N 1
ATOM 991 C CA . PHE A 1 124 ? -0.112 -15.875 3.095 1.00 98.38 124 PHE A CA 1
ATOM 992 C C . PHE A 1 124 ? -1.609 -15.862 3.421 1.00 98.38 124 PHE A C 1
ATOM 994 O O . PHE A 1 124 ? -2.026 -15.082 4.266 1.00 98.38 124 PHE A O 1
ATOM 1001 N N . PHE A 1 125 ? -2.371 -16.835 2.913 1.00 98.31 125 PHE A N 1
ATOM 1002 C CA . PHE A 1 125 ? -3.815 -16.960 3.176 1.00 98.31 125 PHE A CA 1
ATOM 1003 C C . PHE A 1 125 ? -4.192 -17.233 4.643 1.00 98.31 125 PHE A C 1
ATOM 1005 O O . PHE A 1 125 ? -5.372 -17.239 4.998 1.00 98.31 125 PHE A O 1
ATOM 1012 N N . ARG A 1 126 ? -3.201 -17.488 5.503 1.00 98.00 126 ARG A N 1
ATOM 1013 C CA . ARG A 1 126 ? -3.359 -17.736 6.940 1.00 98.00 126 ARG A CA 1
ATOM 1014 C C . ARG A 1 126 ? -2.917 -16.560 7.807 1.00 98.00 126 ARG A C 1
ATOM 1016 O O . ARG A 1 126 ? -2.994 -16.674 9.026 1.00 98.00 126 ARG A O 1
ATOM 1023 N N . HIS A 1 127 ? -2.452 -15.460 7.222 1.00 98.38 127 HIS A N 1
ATOM 1024 C CA . HIS A 1 127 ? -1.930 -14.327 7.976 1.00 98.38 127 HIS A CA 1
ATOM 1025 C C . HIS A 1 127 ? -2.594 -13.027 7.555 1.00 98.38 127 HIS A C 1
ATOM 1027 O O . HIS A 1 127 ? -2.481 -12.620 6.414 1.00 98.38 127 HIS A O 1
ATOM 1033 N N . GLU A 1 128 ? -3.197 -12.326 8.505 1.00 97.88 128 GLU A N 1
ATOM 1034 C CA . GLU A 1 128 ? -3.588 -10.927 8.356 1.00 97.88 128 GLU A CA 1
ATOM 1035 C C . GLU A 1 128 ? -2.312 -10.066 8.307 1.00 97.88 128 GLU A C 1
ATOM 1037 O O . GLU A 1 128 ? -1.536 -10.026 9.268 1.00 97.88 128 GLU A O 1
ATOM 1042 N N . ILE A 1 129 ? -2.071 -9.367 7.194 1.00 98.06 129 ILE A N 1
ATOM 1043 C CA . ILE A 1 129 ? -0.848 -8.589 6.951 1.00 98.06 129 ILE A CA 1
ATOM 1044 C C . ILE A 1 129 ? -1.162 -7.097 7.037 1.00 98.06 129 ILE A C 1
ATOM 1046 O O . ILE A 1 129 ? -1.547 -6.444 6.070 1.00 98.06 129 ILE A O 1
ATOM 1050 N N . ILE A 1 130 ? -0.940 -6.531 8.223 1.00 97.75 130 ILE A N 1
ATOM 1051 C CA . ILE A 1 130 ? -1.224 -5.124 8.510 1.00 97.75 130 ILE A CA 1
ATOM 1052 C C . ILE A 1 130 ? 0.053 -4.300 8.600 1.00 97.75 130 ILE A C 1
ATOM 1054 O O . ILE A 1 130 ? 1.020 -4.681 9.249 1.00 97.75 130 ILE A O 1
ATOM 1058 N N . SER A 1 131 ? 0.011 -3.087 8.038 1.00 94.31 131 SER A N 1
ATOM 1059 C CA . SER A 1 131 ? 1.101 -2.097 8.093 1.00 94.31 131 SER A CA 1
ATOM 1060 C C . SER A 1 131 ? 2.421 -2.515 7.430 1.00 94.31 131 SER A C 1
ATOM 1062 O O . SER A 1 131 ? 3.406 -1.804 7.617 1.00 94.31 131 SER A O 1
ATOM 1064 N N . SER A 1 132 ? 2.436 -3.588 6.640 1.00 98.12 132 SER A N 1
ATOM 1065 C CA . SER A 1 132 ? 3.594 -3.986 5.838 1.00 98.12 132 SER A CA 1
ATOM 1066 C C . SER A 1 132 ? 3.716 -3.163 4.555 1.00 98.12 132 SER A C 1
ATOM 1068 O O . SER A 1 132 ? 2.748 -2.567 4.067 1.00 98.12 132 SER A O 1
ATOM 1070 N N . SER A 1 133 ? 4.922 -3.148 3.998 1.00 98.62 133 SER A N 1
ATOM 1071 C CA . SER A 1 133 ? 5.256 -2.367 2.808 1.00 98.62 133 SER A CA 1
ATOM 1072 C C . SER A 1 133 ? 5.943 -3.207 1.739 1.00 98.62 133 SER A C 1
ATOM 1074 O O . SER A 1 133 ? 6.571 -4.225 2.026 1.00 98.62 133 SER A O 1
ATOM 1076 N N . LEU A 1 134 ? 5.874 -2.727 0.499 1.00 98.69 134 LEU A N 1
ATOM 1077 C CA . LEU A 1 134 ? 6.806 -3.070 -0.563 1.00 98.69 134 LEU A CA 1
ATOM 1078 C C . LEU A 1 134 ? 7.900 -2.012 -0.662 1.00 98.69 134 LEU A C 1
ATOM 1080 O O . LEU A 1 134 ? 7.638 -0.833 -0.918 1.00 98.69 134 LEU A O 1
ATOM 1084 N N . LEU A 1 135 ? 9.141 -2.463 -0.515 1.00 98.69 135 LEU A N 1
ATOM 1085 C CA . LEU A 1 135 ? 10.330 -1.659 -0.719 1.00 98.69 135 LEU A CA 1
ATOM 1086 C C . LEU A 1 135 ? 10.891 -1.909 -2.118 1.00 98.69 135 LEU A C 1
ATOM 1088 O O . LEU A 1 135 ? 11.422 -2.981 -2.416 1.00 98.69 135 LEU A O 1
ATOM 1092 N N . PHE A 1 136 ? 10.787 -0.888 -2.964 1.00 98.25 136 PHE A N 1
ATOM 1093 C CA . PHE A 1 136 ? 11.366 -0.869 -4.300 1.00 98.25 136 PHE A CA 1
ATOM 1094 C C . PHE A 1 136 ? 12.753 -0.235 -4.264 1.00 98.25 136 PHE A C 1
ATOM 1096 O O . PHE A 1 136 ? 12.928 0.864 -3.716 1.00 98.25 136 PHE A O 1
ATOM 1103 N N . ILE A 1 137 ? 13.732 -0.911 -4.863 1.00 96.62 137 ILE A N 1
ATOM 1104 C CA . ILE A 1 137 ? 15.121 -0.446 -4.954 1.00 96.62 137 ILE A CA 1
ATOM 1105 C C . ILE A 1 137 ? 15.660 -0.801 -6.330 1.00 96.62 137 ILE A C 1
ATOM 1107 O O . ILE A 1 137 ? 15.543 -1.948 -6.768 1.00 96.62 137 ILE A O 1
ATOM 1111 N N . TYR A 1 138 ? 16.283 0.170 -6.986 1.00 94.50 138 TYR A N 1
ATOM 1112 C CA . TYR A 1 138 ? 17.009 -0.042 -8.227 1.00 94.50 138 TYR A CA 1
ATOM 1113 C C . TYR A 1 138 ? 18.161 0.969 -8.327 1.00 94.50 138 TYR A C 1
ATOM 1115 O O . TYR A 1 138 ? 18.130 2.005 -7.657 1.00 94.50 138 TYR A O 1
ATOM 1123 N N . ASP A 1 139 ? 19.188 0.626 -9.101 1.00 90.25 139 ASP A N 1
ATOM 1124 C CA . ASP A 1 139 ? 20.353 1.483 -9.335 1.00 90.25 139 ASP A CA 1
ATOM 1125 C C . ASP A 1 139 ? 20.027 2.539 -10.397 1.00 90.25 139 ASP A C 1
ATOM 1127 O O . ASP A 1 139 ? 19.391 2.241 -11.407 1.00 90.25 139 ASP A O 1
ATOM 1131 N N . ASP A 1 140 ? 20.463 3.774 -10.172 1.00 84.62 140 ASP A N 1
ATOM 1132 C CA . ASP A 1 140 ? 20.264 4.856 -11.129 1.00 84.62 140 ASP A CA 1
ATOM 1133 C C . ASP A 1 140 ? 21.197 4.761 -12.344 1.00 84.62 140 ASP A C 1
ATOM 1135 O O . ASP A 1 140 ? 20.935 5.384 -13.373 1.00 84.62 140 ASP A O 1
ATOM 1139 N N . ASN A 1 141 ? 22.252 3.947 -12.262 1.00 83.75 141 ASN A N 1
ATOM 1140 C CA . ASN A 1 141 ? 23.141 3.701 -13.384 1.00 83.75 141 ASN A CA 1
ATOM 1141 C C . ASN A 1 141 ? 22.392 3.031 -14.548 1.00 83.75 141 ASN A C 1
ATOM 1143 O O . ASN A 1 141 ? 22.037 1.857 -14.482 1.00 83.75 141 ASN A O 1
ATOM 1147 N N . GLU A 1 142 ? 22.217 3.758 -15.652 1.00 73.56 142 GLU A N 1
ATOM 1148 C CA . GLU A 1 142 ? 21.542 3.267 -16.863 1.00 73.56 142 GLU A CA 1
ATOM 1149 C C . GLU A 1 142 ? 22.232 2.058 -17.512 1.00 73.56 142 GLU A C 1
ATOM 1151 O O . GLU A 1 142 ? 21.592 1.302 -18.239 1.00 73.56 142 GLU A O 1
ATOM 1156 N N . HIS A 1 143 ? 23.519 1.845 -17.225 1.00 76.38 143 HIS A N 1
ATOM 1157 C CA . HIS A 1 143 ? 24.280 0.680 -17.683 1.00 76.38 143 HIS A CA 1
ATOM 1158 C C . HIS A 1 143 ? 24.177 -0.510 -16.720 1.00 76.38 143 HIS A C 1
ATOM 1160 O O . HIS A 1 143 ? 24.727 -1.579 -16.995 1.00 76.38 143 HIS A O 1
ATOM 1166 N N . SER A 1 144 ? 23.513 -0.338 -15.574 1.00 78.81 144 SER A N 1
ATOM 1167 C CA . SER A 1 144 ? 23.254 -1.431 -14.649 1.00 78.81 144 SER A CA 1
ATOM 1168 C C . SER A 1 144 ? 22.279 -2.412 -15.285 1.00 78.81 144 SER A C 1
ATOM 1170 O O . SER A 1 144 ? 21.146 -2.079 -15.622 1.00 78.81 144 SER A O 1
ATOM 1172 N N . MET A 1 145 ? 22.727 -3.656 -15.427 1.00 76.31 145 MET A N 1
ATOM 1173 C CA . MET A 1 145 ? 21.894 -4.752 -15.928 1.00 76.31 145 MET A CA 1
ATOM 1174 C C . MET A 1 145 ? 21.005 -5.348 -14.825 1.00 76.31 145 MET A C 1
ATOM 1176 O O . MET A 1 145 ? 20.213 -6.251 -15.094 1.00 76.31 145 MET A O 1
ATOM 1180 N N . ALA A 1 146 ? 21.145 -4.884 -13.577 1.00 87.06 146 ALA A N 1
ATOM 1181 C CA . ALA A 1 146 ? 20.358 -5.381 -12.459 1.00 87.06 146 ALA A CA 1
ATOM 1182 C C . ALA A 1 146 ? 18.923 -4.828 -12.536 1.00 87.06 146 ALA A C 1
ATOM 1184 O O . ALA A 1 146 ? 18.733 -3.610 -12.519 1.00 87.06 146 ALA A O 1
ATOM 1185 N N . PRO A 1 147 ? 17.895 -5.691 -12.595 1.00 87.69 147 PRO A N 1
ATOM 1186 C CA . PRO A 1 147 ? 16.520 -5.224 -12.618 1.00 87.69 147 PRO A CA 1
ATOM 1187 C C . PRO A 1 147 ? 16.134 -4.609 -11.263 1.00 87.69 147 PRO A C 1
ATOM 1189 O O . PRO A 1 147 ? 16.652 -5.028 -10.220 1.00 87.69 147 PRO A O 1
ATOM 1192 N N . PRO A 1 148 ? 15.169 -3.676 -11.245 1.00 93.62 148 PRO A N 1
ATOM 1193 C CA . PRO A 1 148 ? 14.524 -3.237 -10.020 1.00 93.62 148 PRO A CA 1
ATOM 1194 C C . PRO A 1 148 ? 14.069 -4.401 -9.142 1.00 93.62 148 PRO A C 1
ATOM 1196 O O . PRO A 1 148 ? 13.448 -5.362 -9.602 1.00 93.62 148 PRO A O 1
ATOM 1199 N N . SER A 1 149 ? 14.354 -4.283 -7.852 1.00 93.88 149 SER A N 1
ATOM 1200 C CA . SER A 1 149 ? 13.902 -5.216 -6.829 1.00 93.88 149 SER A CA 1
ATOM 1201 C C . SER A 1 149 ? 12.658 -4.685 -6.122 1.00 93.88 149 SER A C 1
ATOM 1203 O O . SER A 1 149 ? 12.481 -3.474 -5.988 1.00 93.88 149 SER A O 1
ATOM 1205 N N . ALA A 1 150 ? 11.806 -5.606 -5.674 1.00 96.06 150 ALA A N 1
ATOM 1206 C CA . ALA A 1 150 ? 10.661 -5.334 -4.815 1.00 96.06 150 ALA A CA 1
ATOM 1207 C C . ALA A 1 150 ? 10.637 -6.393 -3.710 1.00 96.06 150 ALA A C 1
ATOM 1209 O O . ALA A 1 150 ? 10.658 -7.595 -4.009 1.00 96.06 150 ALA A O 1
ATOM 1210 N N . TRP A 1 151 ? 10.625 -5.939 -2.459 1.00 97.56 151 TRP A N 1
ATOM 1211 C CA . TRP A 1 151 ? 10.670 -6.785 -1.269 1.00 97.56 151 TRP A CA 1
ATOM 1212 C C . TRP A 1 151 ? 9.550 -6.416 -0.314 1.00 97.56 151 TRP A C 1
ATOM 1214 O O . TRP A 1 151 ? 9.328 -5.235 -0.062 1.00 97.56 151 TRP A O 1
ATOM 1224 N N . MET A 1 152 ? 8.880 -7.419 0.244 1.00 98.31 152 MET A N 1
ATOM 1225 C CA . MET A 1 152 ? 7.986 -7.199 1.374 1.00 98.31 152 MET A CA 1
ATOM 1226 C C . MET A 1 152 ? 8.811 -6.971 2.640 1.00 98.31 152 MET A C 1
ATOM 1228 O O . MET A 1 152 ? 9.766 -7.705 2.901 1.00 98.31 152 MET A O 1
ATOM 1232 N N . ILE A 1 153 ? 8.437 -5.958 3.412 1.00 98.38 153 ILE A N 1
ATOM 1233 C CA . ILE A 1 153 ? 9.079 -5.579 4.671 1.00 98.38 153 ILE A CA 1
ATOM 1234 C C . ILE A 1 153 ? 8.022 -5.299 5.749 1.00 98.38 153 ILE A C 1
ATOM 1236 O O . ILE A 1 153 ? 6.832 -5.187 5.452 1.00 98.38 153 ILE A O 1
ATOM 1240 N N . ASP A 1 154 ? 8.475 -5.138 6.994 1.00 97.62 154 ASP A N 1
ATOM 1241 C CA . ASP A 1 154 ? 7.663 -4.724 8.145 1.00 97.62 154 ASP A CA 1
ATOM 1242 C C . ASP A 1 154 ? 6.500 -5.671 8.492 1.00 97.62 154 ASP A C 1
ATOM 1244 O O . ASP A 1 154 ? 5.328 -5.300 8.501 1.00 97.62 154 ASP A O 1
ATOM 1248 N N . PHE A 1 155 ? 6.837 -6.906 8.867 1.00 97.62 155 PHE A N 1
ATOM 1249 C CA . PHE A 1 155 ? 5.880 -7.940 9.298 1.00 97.62 155 PHE A CA 1
ATOM 1250 C C . PHE A 1 155 ? 5.532 -7.898 10.796 1.00 97.62 155 PHE A C 1
ATOM 1252 O O . PHE A 1 155 ? 4.900 -8.809 11.320 1.00 97.62 155 PHE A O 1
ATOM 1259 N N . ALA A 1 156 ? 5.936 -6.852 11.524 1.00 96.69 156 ALA A N 1
ATOM 1260 C CA . ALA A 1 156 ? 5.769 -6.781 12.982 1.00 96.69 156 ALA A CA 1
ATOM 1261 C C . ALA A 1 156 ? 4.299 -6.809 13.446 1.00 96.69 156 ALA A C 1
ATOM 1263 O O . ALA A 1 156 ? 4.020 -7.104 14.605 1.00 96.69 156 ALA A O 1
ATOM 1264 N N . LYS A 1 157 ? 3.367 -6.463 12.552 1.00 95.81 157 LYS A N 1
ATOM 1265 C CA . LYS A 1 157 ? 1.919 -6.494 12.785 1.00 95.81 157 LYS A CA 1
ATOM 1266 C C . LYS A 1 157 ? 1.203 -7.595 11.999 1.00 95.81 157 LYS A C 1
ATOM 1268 O O . LYS A 1 157 ? -0.027 -7.623 12.001 1.00 95.81 157 LYS A O 1
ATOM 1273 N N . THR A 1 158 ? 1.950 -8.477 11.346 1.00 97.50 158 THR A N 1
ATOM 1274 C CA . THR A 1 158 ? 1.395 -9.645 10.676 1.00 97.50 158 THR A CA 1
ATOM 1275 C C . THR A 1 158 ? 1.029 -10.691 11.716 1.00 97.50 158 THR A C 1
ATOM 1277 O O . THR A 1 158 ? 1.860 -11.046 12.551 1.00 97.50 158 THR A O 1
ATOM 1280 N N . VAL A 1 159 ? -0.215 -11.156 11.690 1.00 96.81 159 VAL A N 1
ATOM 1281 C CA . VAL A 1 159 ? -0.749 -12.091 12.686 1.00 96.81 159 VAL A CA 1
ATOM 1282 C C . VAL A 1 159 ? -1.442 -13.252 11.999 1.00 96.81 159 VAL A C 1
ATOM 1284 O O . VAL A 1 159 ? -2.114 -13.068 10.990 1.00 96.81 159 VAL A O 1
ATOM 1287 N N . GLU A 1 160 ? -1.260 -14.455 12.531 1.00 97.38 160 GLU A N 1
ATOM 1288 C CA . GLU A 1 160 ? -1.974 -15.631 12.043 1.00 97.38 160 GLU A CA 1
ATOM 1289 C C . GLU A 1 160 ? -3.460 -15.540 12.425 1.00 97.38 160 GLU A C 1
ATOM 1291 O O . GLU A 1 160 ? -3.794 -15.166 13.554 1.00 97.38 160 GLU A O 1
ATOM 1296 N N . VAL A 1 161 ? -4.353 -15.871 11.490 1.00 96.81 161 VAL A N 1
ATOM 1297 C CA . VAL A 1 161 ? -5.802 -15.936 11.742 1.00 96.81 161 VAL A CA 1
ATOM 1298 C C . VAL A 1 161 ? -6.200 -17.292 12.346 1.00 96.81 161 VAL A C 1
ATOM 1300 O O . VAL A 1 161 ? -5.428 -18.252 12.261 1.00 96.81 161 VAL A O 1
ATOM 1303 N N . PRO A 1 162 ? -7.396 -17.423 12.962 1.00 95.31 162 PRO A N 1
ATOM 1304 C CA . PRO A 1 162 ? -7.870 -18.705 13.479 1.00 95.31 162 PRO A CA 1
ATOM 1305 C C . PRO A 1 162 ? -7.842 -19.817 12.422 1.00 95.31 162 PRO A C 1
ATOM 1307 O O . PRO A 1 162 ? -8.099 -19.576 11.248 1.00 95.31 162 PRO A O 1
ATOM 1310 N N . GLU A 1 163 ? -7.594 -21.059 12.842 1.00 92.06 163 GLU A N 1
ATOM 1311 C CA . GLU A 1 163 ? -7.375 -22.195 11.929 1.00 92.06 163 GLU A CA 1
ATOM 1312 C C . GLU A 1 163 ? -8.547 -22.478 10.970 1.00 92.06 163 GLU A C 1
ATOM 1314 O O . GLU A 1 163 ? -8.345 -22.984 9.866 1.00 92.06 163 GLU A O 1
ATOM 1319 N N . SER A 1 164 ? -9.766 -22.121 11.375 1.00 93.62 164 SER A N 1
ATOM 1320 C CA . SER A 1 164 ? -10.997 -22.249 10.590 1.00 93.62 164 SER A CA 1
ATOM 1321 C C . SER A 1 164 ? -11.187 -21.156 9.532 1.00 93.62 164 SER A C 1
ATOM 1323 O O . SER A 1 164 ? -12.163 -21.206 8.784 1.00 93.62 164 SER A O 1
ATOM 1325 N N . MET A 1 165 ? -10.282 -20.178 9.466 1.00 94.56 165 MET A N 1
ATOM 1326 C CA . MET A 1 165 ? -10.352 -19.022 8.581 1.00 94.56 165 MET A CA 1
ATOM 1327 C C . MET A 1 165 ? -9.242 -19.065 7.530 1.00 94.56 165 MET A C 1
ATOM 1329 O O . MET A 1 165 ? -8.114 -19.484 7.789 1.00 94.56 165 MET A O 1
ATOM 1333 N N . GLN A 1 166 ? -9.575 -18.592 6.334 1.00 96.56 166 GLN A N 1
ATOM 1334 C CA . GLN A 1 166 ? -8.611 -18.220 5.308 1.00 96.56 166 GLN A CA 1
ATOM 1335 C C . GLN A 1 166 ? -9.011 -16.861 4.762 1.00 96.56 166 GLN A C 1
ATOM 1337 O O . GLN A 1 166 ? -10.195 -16.606 4.541 1.00 96.56 166 GLN A O 1
ATOM 1342 N N . LEU A 1 167 ? -8.015 -16.012 4.565 1.00 98.31 167 LEU A N 1
ATOM 1343 C CA . LEU A 1 167 ? -8.182 -14.725 3.912 1.00 98.31 167 LEU A CA 1
ATOM 1344 C C . LEU A 1 167 ? -8.028 -14.918 2.409 1.00 98.31 167 LEU A C 1
ATOM 1346 O O . LEU A 1 167 ? -7.328 -15.829 1.974 1.00 98.31 167 LEU A O 1
ATOM 1350 N N . ASN A 1 168 ? -8.653 -14.069 1.605 1.00 98.19 168 ASN A N 1
ATOM 1351 C CA . ASN A 1 168 ? -8.353 -13.964 0.178 1.00 98.19 168 ASN A CA 1
ATOM 1352 C C . ASN A 1 168 ? -7.598 -12.676 -0.172 1.00 98.19 168 ASN A C 1
ATOM 1354 O O . ASN A 1 168 ? -7.123 -12.543 -1.302 1.00 98.19 168 ASN A O 1
ATOM 1358 N N . HIS A 1 169 ? -7.452 -11.760 0.790 1.00 98.75 169 HIS A N 1
ATOM 1359 C CA . HIS A 1 169 ? -6.728 -10.494 0.683 1.00 98.75 169 HIS A CA 1
ATOM 1360 C C . HIS A 1 169 ? -7.281 -9.537 -0.378 1.00 98.75 169 HIS A C 1
ATOM 1362 O O . HIS A 1 169 ? -6.593 -8.600 -0.797 1.00 98.75 169 HIS A O 1
ATOM 1368 N N . ARG A 1 170 ? -8.503 -9.772 -0.854 1.00 98.56 170 ARG A N 1
ATOM 1369 C CA . ARG A 1 170 ? -9.168 -8.988 -1.903 1.00 98.56 170 ARG A CA 1
ATOM 1370 C C . ARG A 1 170 ? -10.506 -8.434 -1.454 1.00 98.56 170 ARG A C 1
ATOM 1372 O O . ARG A 1 170 ? -10.862 -7.329 -1.859 1.00 98.56 170 ARG A O 1
ATOM 1379 N N . ASP A 1 171 ? -11.223 -9.191 -0.638 1.00 98.38 171 ASP A N 1
ATOM 1380 C CA . ASP A 1 171 ? -12.518 -8.786 -0.129 1.00 98.38 171 ASP A CA 1
ATOM 1381 C C . ASP A 1 171 ? -12.405 -7.567 0.785 1.00 98.38 171 ASP A C 1
ATOM 1383 O O . ASP A 1 171 ? -11.378 -7.276 1.405 1.00 98.38 171 ASP A O 1
ATOM 1387 N N . MET A 1 172 ? -13.507 -6.826 0.866 1.00 97.12 172 MET A N 1
ATOM 1388 C CA . MET A 1 172 ? -13.594 -5.697 1.775 1.00 97.12 172 MET A CA 1
ATOM 1389 C C . MET A 1 172 ? -13.534 -6.177 3.223 1.00 97.12 172 MET A C 1
ATOM 1391 O O . MET A 1 172 ? -14.225 -7.117 3.622 1.00 97.12 172 MET A O 1
ATOM 1395 N N . TRP A 1 173 ? -12.752 -5.469 4.034 1.00 97.62 173 TRP A N 1
ATOM 1396 C CA . TRP A 1 173 ? -12.735 -5.709 5.466 1.00 97.62 173 TRP A CA 1
ATOM 1397 C C . TRP A 1 173 ? -14.078 -5.360 6.103 1.00 97.62 173 TRP A C 1
ATOM 1399 O O . TRP A 1 173 ? -14.625 -4.270 5.907 1.00 97.62 173 TRP A O 1
ATOM 1409 N N . VAL A 1 174 ? -14.555 -6.275 6.937 1.00 95.62 174 VAL A N 1
ATOM 1410 C CA . VAL A 1 174 ? -15.596 -6.035 7.931 1.00 95.62 174 VAL A CA 1
ATOM 1411 C C . VAL A 1 174 ? -15.146 -6.661 9.243 1.00 95.62 174 VAL A C 1
ATOM 1413 O O . VAL A 1 174 ? -14.464 -7.683 9.250 1.00 95.62 174 VAL A O 1
ATOM 1416 N N . LYS A 1 175 ? -15.536 -6.071 10.376 1.00 94.69 175 LYS A N 1
ATOM 1417 C CA . LYS A 1 175 ? -15.188 -6.625 11.690 1.00 94.69 175 LYS A CA 1
ATOM 1418 C C . LYS A 1 175 ? -15.597 -8.105 11.765 1.00 94.69 175 LYS A C 1
ATOM 1420 O O . LYS A 1 175 ? -16.766 -8.432 11.570 1.00 94.69 175 LYS A O 1
ATOM 1425 N N . GLY A 1 176 ? -14.630 -8.968 12.040 1.00 95.00 176 GLY A N 1
ATOM 1426 C CA . GLY A 1 176 ? -14.737 -10.416 12.160 1.00 95.00 176 GLY A CA 1
ATOM 1427 C C . GLY A 1 176 ? -14.126 -11.191 10.994 1.00 95.00 176 GLY A C 1
ATOM 1428 O O . GLY A 1 176 ? -13.863 -12.379 11.159 1.00 95.00 176 GLY A O 1
ATOM 1429 N N . ASN A 1 177 ? -13.903 -10.568 9.828 1.00 96.69 177 ASN A N 1
ATOM 1430 C CA . ASN A 1 177 ? -13.379 -11.276 8.654 1.00 96.69 177 ASN A CA 1
ATOM 1431 C C . ASN A 1 177 ? -11.858 -11.183 8.481 1.00 96.69 177 ASN A C 1
ATOM 1433 O O . ASN A 1 177 ? -11.334 -11.876 7.619 1.00 96.69 177 ASN A O 1
ATOM 1437 N N . HIS A 1 178 ? -11.166 -10.345 9.265 1.00 97.25 178 HIS A N 1
ATOM 1438 C CA . HIS A 1 178 ? -9.709 -10.156 9.238 1.00 97.25 178 HIS A CA 1
ATOM 1439 C C . HIS A 1 178 ? -9.086 -9.747 7.888 1.00 97.25 178 HIS A C 1
ATOM 1441 O O . HIS A 1 178 ? -7.865 -9.605 7.808 1.00 97.25 178 HIS A O 1
ATOM 1447 N N . GLU A 1 179 ? -9.879 -9.459 6.853 1.00 98.31 179 GLU A N 1
ATOM 1448 C CA . GLU A 1 179 ? -9.361 -9.057 5.543 1.00 98.31 179 GLU A CA 1
ATOM 1449 C C . GLU A 1 179 ? -8.517 -7.777 5.637 1.00 98.31 179 GLU A C 1
ATOM 1451 O O . GLU A 1 179 ? -8.795 -6.856 6.414 1.00 98.31 179 GLU A O 1
ATOM 1456 N N . ASP A 1 180 ? -7.438 -7.723 4.866 1.00 98.25 180 ASP A N 1
ATOM 1457 C CA . ASP A 1 180 ? -6.474 -6.615 4.863 1.00 98.25 180 ASP A CA 1
ATOM 1458 C C . ASP A 1 180 ? -6.433 -5.866 3.521 1.00 98.25 180 ASP A C 1
ATOM 1460 O O . ASP A 1 180 ? -5.936 -4.735 3.448 1.00 98.25 180 ASP A O 1
ATOM 1464 N N . GLY A 1 181 ? -6.994 -6.463 2.464 1.00 98.44 181 GLY A N 1
ATOM 1465 C CA . GLY A 1 181 ? -6.957 -5.931 1.106 1.00 98.44 181 GLY A CA 1
ATOM 1466 C C . GLY A 1 181 ? -5.555 -5.943 0.494 1.00 98.44 181 GLY A C 1
ATOM 1467 O O . GLY A 1 181 ? -5.261 -5.099 -0.355 1.00 98.44 181 GLY A O 1
ATOM 1468 N N . PHE A 1 182 ? -4.661 -6.836 0.935 1.00 98.75 182 PHE A N 1
ATOM 1469 C CA . PHE A 1 182 ? -3.282 -6.866 0.454 1.00 98.75 182 PHE A CA 1
ATOM 1470 C C . PHE A 1 182 ? -3.201 -7.178 -1.047 1.00 98.75 182 PHE A C 1
ATOM 1472 O O . PHE A 1 182 ? -2.569 -6.434 -1.795 1.00 98.75 182 PHE A O 1
ATOM 1479 N N . LEU A 1 183 ? -3.868 -8.238 -1.519 1.00 98.88 183 LEU A N 1
ATOM 1480 C CA . LEU A 1 183 ? -3.911 -8.582 -2.944 1.00 98.88 183 LEU A CA 1
ATOM 1481 C C . LEU A 1 183 ? -4.735 -7.586 -3.758 1.00 98.88 183 LEU A C 1
ATOM 1483 O O . LEU A 1 183 ? -4.327 -7.285 -4.874 1.00 98.88 183 LEU A O 1
ATOM 1487 N N . TYR A 1 184 ? -5.803 -7.007 -3.197 1.00 98.88 184 TYR A N 1
ATOM 1488 C CA . TYR A 1 184 ? -6.491 -5.872 -3.829 1.00 98.88 184 TYR A CA 1
ATOM 1489 C C . TYR A 1 184 ? -5.506 -4.725 -4.119 1.00 98.88 184 TYR A C 1
ATOM 1491 O O . TYR A 1 184 ? -5.457 -4.192 -5.229 1.00 98.88 184 TYR A O 1
ATOM 1499 N N . GLY A 1 185 ? -4.651 -4.410 -3.142 1.00 98.81 185 GLY A N 1
ATOM 1500 C CA . GLY A 1 185 ? -3.573 -3.438 -3.285 1.00 98.81 185 GLY A CA 1
ATOM 1501 C C . GLY A 1 185 ? -2.548 -3.805 -4.355 1.00 98.81 185 GLY A C 1
ATOM 1502 O O . GLY A 1 185 ? -2.176 -2.963 -5.171 1.00 98.81 185 GLY A O 1
ATOM 1503 N N . ILE A 1 186 ? -2.096 -5.060 -4.380 1.00 98.81 186 ILE A N 1
ATOM 1504 C CA . ILE A 1 186 ? -1.145 -5.543 -5.391 1.00 98.81 186 ILE A CA 1
ATOM 1505 C C . ILE A 1 186 ? -1.749 -5.497 -6.796 1.00 98.81 186 ILE A C 1
ATOM 1507 O O . ILE A 1 186 ? -1.072 -5.043 -7.717 1.00 98.81 186 ILE A O 1
ATOM 1511 N N . ASP A 1 187 ? -3.000 -5.924 -6.965 1.00 98.88 187 ASP A N 1
ATOM 1512 C CA . ASP A 1 187 ? -3.701 -5.903 -8.251 1.00 98.88 187 ASP A CA 1
ATOM 1513 C C . ASP A 1 187 ? -3.801 -4.473 -8.791 1.00 98.88 187 ASP A C 1
ATOM 1515 O O . ASP A 1 187 ? -3.372 -4.205 -9.914 1.00 98.88 187 ASP A O 1
ATOM 1519 N N . SER A 1 188 ? -4.241 -3.530 -7.951 1.00 98.75 188 SER A N 1
ATOM 1520 C CA . SER A 1 188 ? -4.273 -2.115 -8.319 1.00 98.75 188 SER A CA 1
ATOM 1521 C C . SER A 1 188 ? -2.877 -1.576 -8.652 1.00 98.75 188 SER A C 1
ATOM 1523 O O . SER A 1 188 ? -2.692 -0.908 -9.667 1.00 98.75 188 SER A O 1
ATOM 1525 N N . LEU A 1 189 ? -1.861 -1.874 -7.841 1.00 98.69 189 LEU A N 1
ATOM 1526 C CA . LEU A 1 189 ? -0.505 -1.371 -8.066 1.00 98.69 189 LEU A CA 1
ATOM 1527 C C . LEU A 1 189 ? 0.118 -1.928 -9.360 1.00 98.69 189 LEU A C 1
ATOM 1529 O O . LEU A 1 189 ? 0.863 -1.214 -10.035 1.00 98.69 189 LEU A O 1
ATOM 1533 N N . ILE A 1 190 ? -0.198 -3.176 -9.730 1.00 98.81 190 ILE A N 1
ATOM 1534 C CA . ILE A 1 190 ? 0.158 -3.762 -11.031 1.00 98.81 190 ILE A CA 1
ATOM 1535 C C . ILE A 1 190 ? -0.451 -2.929 -12.160 1.00 98.81 190 ILE A C 1
ATOM 1537 O O . ILE A 1 190 ? 0.272 -2.561 -13.085 1.00 98.81 190 ILE A O 1
ATOM 1541 N N . ASP A 1 191 ? -1.738 -2.591 -12.078 1.00 98.56 191 ASP A N 1
ATOM 1542 C CA . ASP A 1 191 ? -2.415 -1.792 -13.104 1.00 98.56 191 ASP A CA 1
ATOM 1543 C C . ASP A 1 191 ? -1.766 -0.412 -13.276 1.00 98.56 191 ASP A C 1
ATOM 1545 O O . ASP A 1 191 ? -1.423 -0.023 -14.396 1.00 98.56 191 ASP A O 1
ATOM 1549 N N . PHE A 1 192 ? -1.481 0.281 -12.170 1.00 98.56 192 PHE A N 1
ATOM 1550 C CA . PHE A 1 192 ? -0.801 1.577 -12.208 1.00 98.56 192 PHE A CA 1
ATOM 1551 C C . PHE A 1 192 ? 0.583 1.483 -12.869 1.00 98.56 192 PHE A C 1
ATOM 1553 O O . PHE A 1 192 ? 0.924 2.288 -13.739 1.00 98.56 192 PHE A O 1
ATOM 1560 N N . TRP A 1 193 ? 1.390 0.483 -12.501 1.00 98.25 193 TRP A N 1
ATOM 1561 C CA . TRP A 1 193 ? 2.708 0.291 -13.108 1.00 98.25 193 TRP A CA 1
ATOM 1562 C C . TRP A 1 193 ? 2.646 -0.152 -14.570 1.00 98.25 193 TRP A C 1
ATOM 1564 O O . TRP A 1 193 ? 3.542 0.211 -15.338 1.00 98.25 193 TRP A O 1
ATOM 1574 N N . ARG A 1 194 ? 1.605 -0.889 -14.981 1.00 98.12 194 ARG A N 1
ATOM 1575 C CA . ARG A 1 194 ? 1.367 -1.235 -16.389 1.00 98.12 194 ARG A CA 1
ATOM 1576 C C . ARG A 1 194 ? 1.179 0.030 -17.217 1.00 98.12 194 ARG A C 1
ATOM 1578 O O . ARG A 1 194 ? 1.926 0.225 -18.175 1.00 98.12 194 ARG A O 1
ATOM 1585 N N . GLU A 1 195 ? 0.273 0.914 -16.809 1.00 97.19 195 GLU A N 1
ATOM 1586 C CA . GLU A 1 195 ? 0.001 2.168 -17.524 1.00 97.19 195 GLU A CA 1
ATOM 1587 C C . GLU A 1 195 ? 1.237 3.077 -17.582 1.00 97.19 195 GLU A C 1
ATOM 1589 O O . GLU A 1 195 ? 1.581 3.622 -18.637 1.00 97.19 195 GLU A O 1
ATOM 1594 N N . VAL A 1 196 ? 1.994 3.163 -16.482 1.00 96.69 196 VAL A N 1
ATOM 1595 C CA . VAL A 1 196 ? 3.292 3.854 -16.471 1.00 96.69 196 VAL A CA 1
ATOM 1596 C C . VAL A 1 196 ? 4.300 3.180 -17.412 1.00 96.69 196 VAL A C 1
ATOM 1598 O O . VAL A 1 196 ? 5.132 3.855 -18.011 1.00 96.69 196 VAL A O 1
ATOM 1601 N N . SER A 1 197 ? 4.273 1.863 -17.593 1.00 96.31 197 SER A N 1
ATOM 1602 C CA . SER A 1 197 ? 5.204 1.178 -18.500 1.00 96.31 197 SER A CA 1
ATOM 1603 C C . SER A 1 197 ? 4.857 1.346 -19.985 1.00 96.31 197 SER A C 1
ATOM 1605 O O . SER A 1 197 ? 5.750 1.319 -20.838 1.00 96.31 197 SER A O 1
ATOM 1607 N N . GLU A 1 198 ? 3.574 1.526 -20.289 1.00 93.75 198 GLU A N 1
ATOM 1608 C CA . GLU A 1 198 ? 3.036 1.674 -21.643 1.00 93.75 198 GLU A CA 1
ATOM 1609 C C . GLU A 1 198 ? 3.034 3.132 -22.110 1.00 93.75 198 GLU A C 1
ATOM 1611 O O . GLU A 1 198 ? 3.075 3.398 -23.308 1.00 93.75 198 GLU A O 1
ATOM 1616 N N . GLY A 1 199 ? 3.027 4.090 -21.176 1.00 84.44 199 GLY A N 1
ATOM 1617 C CA . GLY A 1 199 ? 2.913 5.512 -21.504 1.00 84.44 199 GLY A CA 1
ATOM 1618 C C . GLY A 1 199 ? 1.561 5.877 -22.122 1.00 84.44 199 GLY A C 1
ATOM 1619 O O . GLY A 1 199 ? 1.438 6.941 -22.723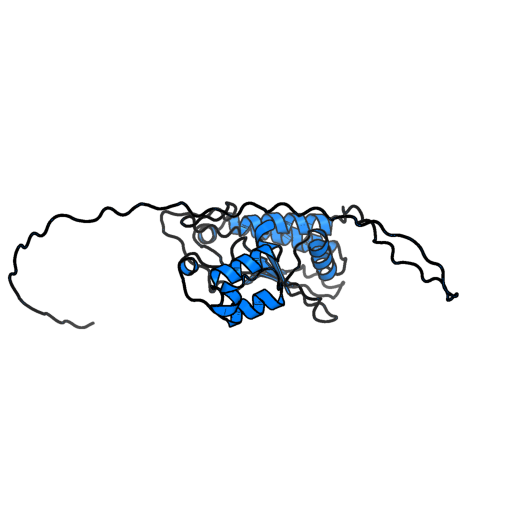 1.00 84.44 199 GLY A O 1
ATOM 1620 N N . SER A 1 200 ? 0.557 5.014 -21.962 1.00 70.19 200 SER A N 1
ATOM 1621 C CA . SER A 1 200 ? -0.792 5.082 -22.531 1.00 70.19 200 SER A CA 1
ATOM 1622 C C . SER A 1 200 ? -1.694 6.119 -21.842 1.00 70.19 200 SER A C 1
ATOM 1624 O O . SER A 1 200 ? -2.902 5.929 -21.723 1.00 70.19 200 SER A O 1
ATOM 1626 N N . ARG A 1 201 ? -1.132 7.258 -21.411 1.00 67.75 201 ARG A N 1
ATOM 1627 C CA . ARG A 1 201 ? -1.890 8.317 -20.733 1.00 67.75 201 ARG A CA 1
ATOM 1628 C C . ARG A 1 201 ? -2.419 9.341 -21.730 1.00 67.75 201 ARG A C 1
ATOM 1630 O O . ARG A 1 201 ? -1.672 9.900 -22.533 1.00 67.75 201 ARG A O 1
ATOM 1637 N N . THR A 1 202 ? -3.713 9.638 -21.633 1.00 47.97 202 THR A N 1
ATOM 1638 C CA . THR A 1 202 ? -4.273 10.869 -22.194 1.00 47.97 202 THR A CA 1
ATOM 1639 C C . THR A 1 202 ? -3.672 12.034 -21.403 1.00 47.97 202 THR A C 1
ATOM 1641 O O . THR A 1 202 ? -3.737 12.004 -20.173 1.00 47.97 202 THR A O 1
ATOM 1644 N N . PRO A 1 203 ? -3.050 13.042 -22.039 1.00 43.47 203 PRO A N 1
ATOM 1645 C CA . PRO A 1 203 ? -2.517 14.178 -21.304 1.00 43.47 203 PRO A CA 1
ATOM 1646 C C . PRO A 1 203 ? -3.638 14.830 -20.496 1.00 43.47 203 PRO A C 1
ATOM 1648 O O . PRO A 1 203 ? -4.651 15.238 -21.066 1.00 43.47 203 PRO A O 1
ATOM 1651 N N . ALA A 1 204 ? -3.452 14.956 -19.181 1.00 48.97 204 ALA A N 1
ATOM 1652 C CA . ALA A 1 204 ? -4.236 15.901 -18.405 1.00 48.97 204 ALA A CA 1
ATOM 1653 C C . ALA A 1 204 ? -4.086 17.268 -19.085 1.00 48.97 204 ALA A C 1
ATOM 1655 O O . ALA A 1 204 ? -2.963 17.695 -19.373 1.00 48.97 204 ALA A O 1
ATOM 1656 N N . ALA A 1 205 ? -5.209 17.920 -19.400 1.00 42.69 205 ALA A N 1
ATOM 1657 C CA . ALA A 1 205 ? -5.204 19.275 -19.927 1.00 42.69 205 ALA A CA 1
ATOM 1658 C C . ALA A 1 205 ? -4.333 20.124 -18.996 1.00 42.69 205 ALA A C 1
ATOM 1660 O O . ALA A 1 205 ? -4.684 20.336 -17.833 1.00 42.69 205 ALA A O 1
ATOM 1661 N N . ARG A 1 206 ? -3.153 20.533 -19.482 1.00 40.03 206 ARG A N 1
ATOM 1662 C CA . ARG A 1 206 ? -2.255 21.413 -18.738 1.00 40.03 206 ARG A CA 1
ATOM 1663 C C . ARG A 1 206 ? -3.102 22.603 -18.304 1.00 40.03 206 ARG A C 1
ATOM 1665 O O . ARG A 1 206 ? -3.681 23.272 -19.160 1.00 40.03 206 ARG A O 1
ATOM 1672 N N . LYS A 1 207 ? -3.207 22.853 -16.996 1.00 42.31 207 LYS A N 1
ATOM 1673 C CA . LYS A 1 207 ? -3.686 24.153 -16.525 1.00 42.31 207 LYS A CA 1
ATOM 1674 C C . LYS A 1 207 ? -2.756 25.176 -17.166 1.00 42.31 207 LYS A C 1
ATOM 1676 O O . LYS A 1 207 ? -1.557 25.143 -16.905 1.00 42.31 207 LYS A O 1
ATOM 1681 N N . ALA A 1 208 ? -3.294 25.981 -18.077 1.00 37.84 208 ALA A N 1
ATOM 1682 C CA . ALA A 1 208 ? -2.553 27.065 -18.690 1.00 37.84 208 ALA A CA 1
ATOM 1683 C C . ALA A 1 208 ? -2.052 27.969 -17.560 1.00 37.84 208 ALA A C 1
ATOM 1685 O O . ALA A 1 208 ? -2.853 28.531 -16.810 1.00 37.84 208 ALA A O 1
ATOM 1686 N N . GLU A 1 209 ? -0.736 28.046 -17.394 1.00 36.62 209 GLU A N 1
ATOM 1687 C CA . GLU A 1 209 ? -0.136 29.114 -16.608 1.00 36.62 209 GLU A CA 1
ATOM 1688 C C . GLU A 1 209 ? -0.426 30.433 -17.336 1.00 36.62 209 GLU A C 1
ATOM 1690 O O . GLU A 1 209 ? -0.328 30.476 -18.567 1.00 36.62 209 GLU A O 1
ATOM 1695 N N . PRO A 1 210 ? -0.830 31.500 -16.631 1.00 39.00 210 PRO A N 1
ATOM 1696 C CA . PRO A 1 210 ? -1.047 32.778 -17.280 1.00 39.00 210 PRO A CA 1
ATOM 1697 C C . PRO A 1 210 ? 0.313 33.332 -17.713 1.00 39.00 210 PRO A C 1
ATOM 1699 O O . PRO A 1 210 ? 1.175 33.616 -16.880 1.00 39.00 210 PRO A O 1
ATOM 1702 N N . GLU A 1 211 ? 0.503 33.476 -19.025 1.00 36.75 211 GLU A N 1
ATOM 1703 C CA . GLU A 1 211 ? 1.593 34.265 -19.589 1.00 36.75 211 GLU A CA 1
ATOM 1704 C C . GLU A 1 211 ? 1.540 35.681 -19.005 1.00 36.75 211 GLU A C 1
ATOM 1706 O O . GLU A 1 211 ? 0.494 36.333 -18.974 1.00 36.75 211 GLU A O 1
ATOM 1711 N N . GLY A 1 212 ? 2.684 36.144 -18.502 1.00 40.59 212 GLY A N 1
ATOM 1712 C CA . GLY A 1 212 ? 2.824 37.474 -17.939 1.00 40.59 212 GLY A CA 1
ATOM 1713 C C . GLY A 1 212 ? 2.546 38.553 -18.980 1.00 40.59 212 GLY A C 1
ATOM 1714 O O . GLY A 1 212 ? 3.182 38.598 -20.031 1.00 40.59 212 GLY A O 1
ATOM 1715 N N . THR A 1 213 ? 1.653 39.479 -18.644 1.00 34.44 213 THR A N 1
ATOM 1716 C CA . THR A 1 213 ? 1.506 40.749 -19.355 1.00 34.44 213 THR A CA 1
ATOM 1717 C C . THR A 1 213 ? 1.862 41.921 -18.455 1.00 34.44 213 THR A C 1
ATOM 1719 O O . THR A 1 213 ? 1.529 41.966 -17.272 1.00 34.44 213 THR A O 1
ATOM 1722 N N . ALA A 1 214 ? 2.593 42.841 -19.075 1.00 36.34 214 ALA A N 1
ATOM 1723 C CA . ALA A 1 214 ? 3.220 44.028 -18.535 1.00 36.34 214 ALA A CA 1
ATOM 1724 C C . ALA A 1 214 ? 2.273 45.010 -17.820 1.00 36.34 214 ALA A C 1
ATOM 1726 O O . ALA A 1 214 ? 1.059 45.015 -18.002 1.00 36.34 214 ALA A O 1
ATOM 1727 N N . ALA A 1 215 ? 2.906 45.873 -17.027 1.00 37.75 215 ALA A N 1
ATOM 1728 C CA . ALA A 1 215 ? 2.324 46.964 -16.263 1.00 37.75 215 ALA A CA 1
ATOM 1729 C C . ALA A 1 215 ? 1.465 47.935 -17.098 1.00 37.75 215 ALA A C 1
ATOM 1731 O O . ALA A 1 215 ? 1.865 48.362 -18.180 1.00 37.75 215 ALA A O 1
ATOM 1732 N N . GLY A 1 216 ? 0.340 48.365 -16.516 1.00 32.38 216 GLY A N 1
ATOM 1733 C CA . GLY A 1 216 ? -0.477 49.474 -17.009 1.00 32.38 216 GLY A CA 1
ATOM 1734 C C . GLY A 1 216 ? -1.743 49.705 -16.173 1.00 32.38 216 GLY A C 1
ATOM 1735 O O . GLY A 1 216 ? -2.725 49.004 -16.353 1.00 32.38 216 GLY A O 1
ATOM 1736 N N . SER A 1 217 ? -1.662 50.677 -15.257 1.00 31.91 217 SER A N 1
ATOM 1737 C CA . SER A 1 217 ? -2.685 51.634 -14.775 1.00 31.91 217 SER A CA 1
ATOM 1738 C C . SER A 1 217 ? -4.172 51.227 -14.613 1.00 31.91 217 SER A C 1
ATOM 1740 O O . SER A 1 217 ? -4.847 50.849 -15.561 1.00 31.91 217 SER A O 1
ATOM 1742 N N . ALA A 1 218 ? -4.714 51.461 -13.409 1.00 32.34 218 ALA A N 1
ATOM 1743 C CA . ALA A 1 218 ? -6.143 51.398 -13.033 1.00 32.34 218 ALA A CA 1
ATOM 1744 C C . ALA A 1 218 ? -6.883 52.749 -13.280 1.00 32.34 218 ALA A C 1
ATOM 1746 O O . ALA A 1 218 ? -6.207 53.693 -13.700 1.00 32.34 218 ALA A O 1
ATOM 1747 N N . PRO A 1 219 ? -8.176 52.957 -12.902 1.00 48.69 219 PRO A N 1
ATOM 1748 C CA . PRO A 1 219 ? -9.271 52.028 -12.535 1.00 48.69 219 PRO A CA 1
ATOM 1749 C C . PRO A 1 219 ? -10.636 52.345 -13.224 1.00 48.69 219 PRO A C 1
ATOM 1751 O O . PRO A 1 219 ? -10.844 53.446 -13.725 1.00 48.69 219 PRO A O 1
ATOM 1754 N N . SER A 1 220 ? -11.626 51.439 -13.141 1.00 29.98 220 SER A N 1
ATOM 1755 C CA . SER A 1 220 ? -13.059 51.816 -13.116 1.00 29.98 220 SER A CA 1
ATOM 1756 C C . SER A 1 220 ? -13.957 50.713 -12.534 1.00 29.98 220 SER A C 1
ATOM 1758 O O . SER A 1 220 ? -13.679 49.526 -12.672 1.00 29.98 220 SER A O 1
ATOM 1760 N N . GLU A 1 221 ? -15.023 51.163 -11.876 1.00 29.89 221 GLU A N 1
ATOM 1761 C CA . GLU A 1 221 ? -16.019 50.460 -11.057 1.00 29.89 221 GLU A CA 1
ATOM 1762 C C . GLU A 1 221 ? -16.924 49.461 -11.808 1.00 29.89 221 GLU A C 1
ATOM 1764 O O . GLU A 1 221 ? -17.146 49.598 -13.009 1.00 29.89 221 GLU A O 1
ATOM 1769 N N . GLY A 1 222 ? -17.574 48.557 -11.054 1.00 26.47 222 GLY A N 1
ATOM 1770 C CA . GLY A 1 222 ? -18.936 48.109 -1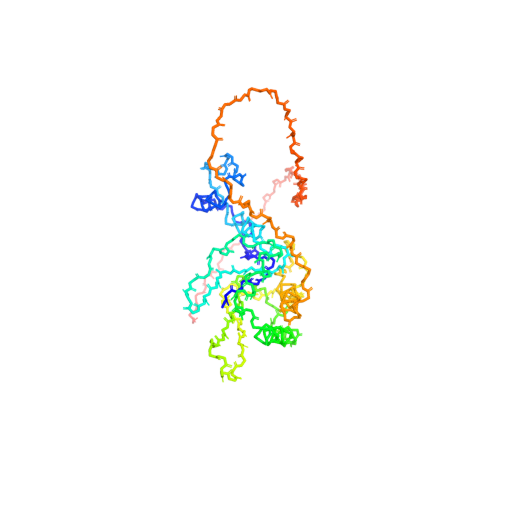1.387 1.00 26.47 222 GLY A CA 1
ATOM 1771 C C . GLY A 1 222 ? -19.274 46.624 -11.188 1.00 26.47 222 GLY A C 1
ATOM 1772 O O . GLY A 1 222 ? -18.885 45.796 -11.996 1.00 26.47 222 GLY A O 1
ATOM 1773 N N . ALA A 1 223 ? -20.129 46.370 -10.187 1.00 28.31 223 ALA A N 1
ATOM 1774 C CA . ALA A 1 223 ? -21.157 45.317 -10.078 1.00 28.31 223 ALA A CA 1
ATOM 1775 C C . ALA A 1 223 ? -20.757 43.821 -10.063 1.00 28.31 223 ALA A C 1
ATOM 1777 O O . ALA A 1 223 ? -20.035 43.307 -10.906 1.00 28.31 223 ALA A O 1
ATOM 1778 N N . GLY A 1 224 ? -21.300 43.102 -9.074 1.00 28.70 224 GLY A N 1
ATOM 1779 C CA . GLY A 1 224 ? -20.995 41.699 -8.798 1.00 28.70 224 GLY A CA 1
ATOM 1780 C C . GLY A 1 224 ? -21.991 40.693 -9.357 1.00 28.70 224 GLY A C 1
ATOM 1781 O O . GLY A 1 224 ? -23.035 41.076 -9.859 1.00 28.70 224 GLY A O 1
ATOM 1782 N N . VAL A 1 225 ? -21.681 39.408 -9.167 1.00 29.58 225 VAL A N 1
ATOM 1783 C CA . VAL A 1 225 ? -22.630 38.287 -9.082 1.00 29.58 225 VAL A CA 1
ATOM 1784 C C . VAL A 1 225 ? -21.977 37.201 -8.218 1.00 29.58 225 VAL A C 1
ATOM 1786 O O . VAL A 1 225 ? -20.857 36.771 -8.484 1.00 29.58 225 VAL A O 1
ATOM 1789 N N . ALA A 1 226 ? -22.678 36.774 -7.168 1.00 35.00 226 ALA A N 1
ATOM 1790 C CA . ALA A 1 226 ? -22.337 35.604 -6.372 1.00 35.00 226 ALA A CA 1
ATOM 1791 C C . ALA A 1 226 ? -22.661 34.328 -7.163 1.00 35.00 226 ALA A C 1
ATOM 1793 O O . ALA A 1 226 ? -23.782 34.179 -7.644 1.00 35.00 226 ALA A O 1
ATOM 1794 N N . MET A 1 227 ? -21.707 33.402 -7.262 1.00 31.81 227 MET A N 1
ATOM 1795 C CA . MET A 1 227 ? -21.945 32.046 -7.761 1.00 31.81 227 MET A CA 1
ATOM 1796 C C . MET A 1 227 ? -21.503 31.054 -6.689 1.00 31.81 227 MET A C 1
ATOM 1798 O O . MET A 1 227 ? -20.332 30.963 -6.326 1.00 31.81 227 MET A O 1
ATOM 1802 N N . SER A 1 228 ? -22.497 30.370 -6.140 1.00 33.28 228 SER A N 1
ATOM 1803 C CA . SER A 1 228 ? -22.393 29.273 -5.191 1.00 33.28 228 SER A CA 1
ATOM 1804 C C . SER A 1 228 ? -21.729 28.056 -5.839 1.00 33.28 228 SER A C 1
ATOM 1806 O O . SER A 1 228 ? -22.180 27.563 -6.872 1.00 33.28 228 SER A O 1
ATOM 1808 N N . SER A 1 229 ? -20.677 27.535 -5.206 1.00 32.78 229 SER A N 1
ATOM 1809 C CA . SER A 1 229 ? -20.138 26.210 -5.528 1.00 32.78 229 SER A CA 1
ATOM 1810 C C . SER A 1 229 ? -21.040 25.109 -4.954 1.00 32.78 229 SER A C 1
ATOM 1812 O O . SER A 1 229 ? -21.506 25.243 -3.818 1.00 32.78 229 SER A O 1
ATOM 1814 N N . PRO A 1 230 ? -21.279 24.009 -5.690 1.00 33.91 230 PRO A N 1
ATOM 1815 C CA . PRO A 1 230 ? -22.092 22.904 -5.209 1.00 33.91 230 PRO A CA 1
ATOM 1816 C C . PRO A 1 230 ? -21.323 22.069 -4.179 1.00 33.91 230 PRO A C 1
ATOM 1818 O O . PRO A 1 230 ? -20.146 21.752 -4.349 1.00 33.91 230 PRO A O 1
ATOM 1821 N N . ALA A 1 231 ? -22.021 21.715 -3.101 1.00 30.55 231 ALA A N 1
ATOM 1822 C CA . ALA A 1 231 ? -21.557 20.800 -2.071 1.00 30.55 231 ALA A CA 1
ATOM 1823 C C . ALA A 1 231 ? -21.223 19.427 -2.677 1.00 30.55 231 ALA A C 1
ATOM 1825 O O . ALA A 1 231 ? -22.040 18.841 -3.390 1.00 30.55 231 ALA A O 1
ATOM 1826 N N . MET A 1 232 ? -20.034 18.900 -2.372 1.00 33.62 232 MET A N 1
ATOM 1827 C CA . MET A 1 232 ? -19.710 17.508 -2.669 1.00 33.62 232 MET A CA 1
ATOM 1828 C C . MET A 1 232 ? -20.559 16.593 -1.786 1.00 33.62 232 MET A C 1
ATOM 1830 O O . MET A 1 232 ? -20.566 16.714 -0.561 1.00 33.62 232 MET A O 1
ATOM 1834 N N . ALA A 1 233 ? -21.291 15.694 -2.439 1.00 30.09 233 ALA A N 1
ATOM 1835 C CA . ALA A 1 233 ? -22.095 14.668 -1.803 1.00 30.09 233 ALA A CA 1
ATOM 1836 C C . ALA A 1 233 ? -21.225 13.779 -0.901 1.00 30.09 233 ALA A C 1
ATOM 1838 O O . ALA A 1 233 ? -20.166 13.297 -1.306 1.00 30.09 233 ALA A O 1
ATOM 1839 N N . ALA A 1 234 ? -21.695 13.570 0.327 1.00 29.78 234 ALA A N 1
ATOM 1840 C CA . ALA A 1 234 ? -21.087 12.670 1.289 1.00 29.78 234 ALA A CA 1
ATOM 1841 C C . ALA A 1 234 ? -21.101 11.228 0.757 1.00 29.78 234 ALA A C 1
ATOM 1843 O O . ALA A 1 234 ? -22.151 10.690 0.408 1.00 29.78 234 ALA A O 1
ATOM 1844 N N . VAL A 1 235 ? -19.930 10.594 0.741 1.00 35.94 235 VAL A N 1
ATOM 1845 C CA . VAL A 1 235 ? -19.813 9.133 0.666 1.00 35.94 235 VAL A CA 1
ATOM 1846 C C . VAL A 1 235 ? -20.478 8.564 1.928 1.00 35.94 235 VAL A C 1
ATOM 1848 O O . VAL A 1 235 ? -20.195 9.071 3.020 1.00 35.94 235 VAL A O 1
ATOM 1851 N N . PRO A 1 236 ? -21.383 7.571 1.830 1.00 29.92 236 PRO A N 1
ATOM 1852 C CA . PRO A 1 236 ? -22.121 7.093 2.989 1.00 29.92 236 PRO A CA 1
ATOM 1853 C C . PRO A 1 236 ? -21.156 6.497 4.016 1.00 29.92 236 PRO A C 1
ATOM 1855 O O . PRO A 1 236 ? -20.419 5.554 3.733 1.00 29.92 236 PRO A O 1
ATOM 1858 N N . GLN A 1 237 ? -21.173 7.070 5.220 1.00 32.84 237 GLN A N 1
ATOM 1859 C CA . GLN A 1 237 ? -20.564 6.459 6.392 1.00 32.84 237 GLN A CA 1
ATOM 1860 C C . GLN A 1 237 ? -21.218 5.094 6.614 1.00 32.84 237 GLN A C 1
ATOM 1862 O O . GLN A 1 237 ? -22.446 4.985 6.624 1.00 32.84 237 GLN A O 1
ATOM 1867 N N . ALA A 1 238 ? -20.402 4.060 6.806 1.00 33.03 238 ALA A N 1
ATOM 1868 C CA . ALA A 1 238 ? -20.880 2.783 7.306 1.00 33.03 238 ALA A CA 1
ATOM 1869 C C . ALA A 1 238 ? -21.536 3.019 8.676 1.00 33.03 238 ALA A C 1
ATOM 1871 O O . ALA A 1 238 ? -20.870 3.357 9.655 1.00 33.03 238 ALA A O 1
ATOM 1872 N N .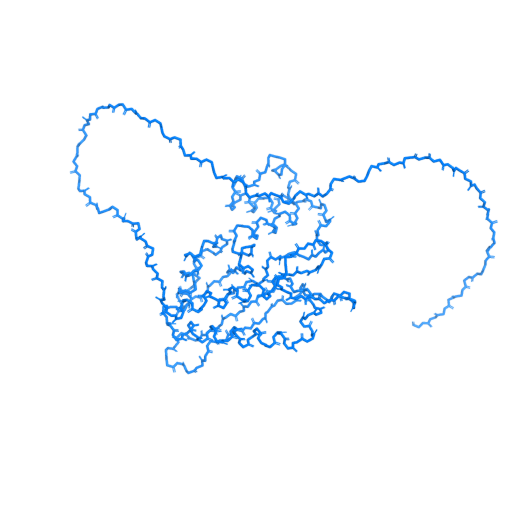 VAL A 1 239 ? -22.861 2.897 8.714 1.00 34.09 239 VAL A N 1
ATOM 1873 C CA . VAL A 1 239 ? -23.663 2.978 9.934 1.00 34.09 239 VAL A CA 1
ATOM 1874 C C . VAL A 1 239 ? -23.333 1.748 10.790 1.00 34.09 239 VAL A C 1
ATOM 1876 O O . VAL A 1 239 ? -23.490 0.628 10.297 1.00 34.09 239 VAL A O 1
ATOM 1879 N N . PRO A 1 240 ? -22.885 1.894 12.050 1.00 33.25 240 PRO A N 1
ATOM 1880 C CA . PRO A 1 240 ? -22.781 0.750 12.948 1.00 33.25 240 PRO A CA 1
ATOM 1881 C C . PRO A 1 240 ? -24.194 0.229 13.272 1.00 33.25 240 PRO A C 1
ATOM 1883 O O . PRO A 1 240 ? -25.108 1.038 13.461 1.00 33.25 240 PRO A O 1
ATOM 1886 N N . PRO A 1 241 ? -24.417 -1.097 13.341 1.00 33.28 241 PRO A N 1
ATOM 1887 C CA . PRO A 1 241 ? -25.741 -1.640 13.617 1.00 33.28 241 PRO A CA 1
ATOM 1888 C C . PRO A 1 241 ? -26.246 -1.185 14.992 1.00 33.28 241 PRO A C 1
ATOM 1890 O O . PRO A 1 241 ? -25.546 -1.267 16.003 1.00 33.28 241 PRO A O 1
ATOM 1893 N N . ALA A 1 242 ? -27.482 -0.686 15.005 1.00 31.84 242 ALA A N 1
ATOM 1894 C CA . ALA A 1 242 ? -28.173 -0.204 16.188 1.00 31.84 242 ALA A CA 1
ATOM 1895 C C . ALA A 1 242 ? -28.549 -1.357 17.137 1.00 31.84 242 ALA A C 1
ATOM 1897 O O . ALA A 1 242 ? -29.175 -2.328 16.727 1.00 31.84 242 ALA A O 1
ATOM 1898 N N . GLY A 1 243 ? -28.180 -1.182 18.409 1.00 27.95 243 GLY A N 1
ATOM 1899 C CA . GLY A 1 243 ? -28.857 -1.637 19.629 1.00 27.95 243 GLY A CA 1
ATOM 1900 C C . GLY A 1 243 ? -29.536 -3.011 19.660 1.00 27.95 243 GLY A C 1
ATOM 1901 O O . GLY A 1 243 ? -30.643 -3.179 19.158 1.00 27.95 243 GLY A O 1
ATOM 1902 N N . ILE A 1 244 ? -28.982 -3.920 20.468 1.00 31.91 244 ILE A N 1
ATOM 1903 C CA . ILE A 1 244 ? -29.816 -4.853 21.236 1.00 31.91 244 ILE A CA 1
ATOM 1904 C C . ILE A 1 244 ? -30.172 -4.156 22.550 1.00 31.91 244 ILE A C 1
ATOM 1906 O O . ILE A 1 244 ? -29.305 -3.781 23.339 1.00 31.91 244 ILE A O 1
ATOM 1910 N N . ALA A 1 245 ? -31.471 -3.938 22.726 1.00 30.69 245 ALA A N 1
ATOM 1911 C CA . ALA A 1 245 ? -32.076 -3.326 23.891 1.00 30.69 245 ALA A CA 1
ATOM 1912 C C . ALA A 1 245 ? -31.873 -4.164 25.164 1.00 30.69 245 ALA A C 1
ATOM 1914 O O . ALA A 1 245 ? -31.884 -5.395 25.145 1.00 30.69 245 ALA A O 1
ATOM 1915 N N . HIS A 1 246 ? -31.753 -3.448 26.280 1.00 30.36 246 HIS A N 1
ATOM 1916 C CA . HIS A 1 246 ? -31.911 -3.952 27.636 1.00 30.36 246 HIS A CA 1
ATOM 1917 C C . HIS A 1 246 ? -33.163 -4.827 27.799 1.00 30.36 246 HIS A C 1
ATOM 1919 O O . HIS A 1 246 ? -34.273 -4.399 27.487 1.00 30.36 246 HIS A O 1
ATOM 1925 N N . LEU A 1 247 ? -32.990 -5.972 28.454 1.00 30.19 247 LEU A N 1
ATOM 1926 C CA . LEU A 1 247 ? -34.011 -6.573 29.307 1.00 30.19 247 LEU A CA 1
ATOM 1927 C C . LEU A 1 247 ? -33.383 -6.794 30.682 1.00 30.19 247 LEU A C 1
ATOM 1929 O O . LEU A 1 247 ? -32.451 -7.579 30.849 1.00 30.19 247 LEU A O 1
ATOM 1933 N N . ALA A 1 248 ? -33.863 -6.018 31.647 1.00 29.66 248 ALA A N 1
ATOM 1934 C CA . ALA A 1 248 ? -33.517 -6.136 33.049 1.00 29.66 248 ALA A CA 1
ATOM 1935 C C . ALA A 1 248 ? -34.434 -7.152 33.751 1.00 29.66 248 ALA A C 1
ATOM 1937 O O . ALA A 1 248 ? -35.631 -7.213 33.482 1.00 29.66 248 ALA A O 1
ATOM 1938 N N . THR A 1 249 ? -33.840 -7.834 34.736 1.00 29.64 249 THR A N 1
ATOM 1939 C CA . THR A 1 249 ? -34.428 -8.372 35.981 1.00 29.64 249 THR A CA 1
ATOM 1940 C C . THR A 1 249 ? -35.498 -9.467 35.921 1.00 29.64 249 THR A C 1
ATOM 1942 O O . THR A 1 249 ? -36.658 -9.197 35.640 1.00 29.64 249 THR A O 1
ATOM 1945 N N . ALA A 1 250 ? -35.136 -10.653 36.427 1.00 30.28 250 ALA A N 1
ATOM 1946 C CA . ALA A 1 250 ? -35.770 -11.280 37.598 1.00 30.28 250 ALA A CA 1
ATOM 1947 C C . ALA A 1 250 ? -34.965 -12.513 38.057 1.00 30.28 250 ALA A C 1
ATOM 1949 O O . ALA A 1 250 ? -34.508 -13.289 37.224 1.00 30.28 250 ALA A O 1
ATOM 1950 N N . GLY A 1 251 ? -34.856 -12.726 39.374 1.00 28.92 251 GLY A N 1
ATOM 1951 C CA . GLY A 1 251 ? -34.646 -14.071 39.930 1.00 28.92 251 GLY A CA 1
ATOM 1952 C C . GLY A 1 251 ? -33.395 -14.286 40.777 1.00 28.92 251 GLY A C 1
ATOM 1953 O O . GLY A 1 251 ? -32.480 -14.996 40.379 1.00 28.92 251 GLY A O 1
ATOM 1954 N N . THR A 1 252 ? -33.399 -13.743 41.991 1.00 33.25 252 THR A N 1
ATOM 1955 C CA . THR A 1 252 ? -32.594 -14.227 43.118 1.00 33.25 252 THR A CA 1
ATOM 1956 C C . THR A 1 252 ? -32.870 -15.714 43.360 1.00 33.25 252 THR A C 1
ATOM 1958 O O . THR A 1 252 ? -34.005 -16.062 43.675 1.00 33.25 252 THR A O 1
ATOM 1961 N N . GLN A 1 253 ? -31.853 -16.577 43.303 1.00 32.59 253 GLN A N 1
ATOM 1962 C CA . GLN A 1 253 ? -31.868 -17.861 44.011 1.00 32.59 253 GLN A CA 1
ATOM 1963 C C . GLN A 1 253 ? -30.458 -18.237 44.483 1.00 32.59 253 GLN A C 1
ATOM 1965 O O . GLN A 1 253 ? -29.542 -18.464 43.698 1.00 32.59 253 GLN A O 1
ATOM 1970 N N . GLN A 1 254 ? -30.315 -18.261 45.809 1.00 31.62 254 GLN A N 1
ATOM 1971 C CA . GLN A 1 254 ? -29.218 -18.874 46.549 1.00 31.62 254 GLN A CA 1
ATOM 1972 C C . GLN A 1 254 ? -29.284 -20.398 46.426 1.00 31.62 254 GLN A C 1
ATOM 1974 O O . GLN A 1 254 ? -30.342 -20.972 46.673 1.00 31.62 254 GLN A O 1
ATOM 1979 N N . VAL A 1 255 ? -28.144 -21.049 46.194 1.00 36.47 255 VAL A N 1
ATOM 1980 C CA . VAL A 1 255 ? -27.869 -22.437 46.623 1.00 36.47 255 VAL A CA 1
ATOM 1981 C C . VAL A 1 255 ? -26.340 -22.586 46.830 1.00 36.47 255 VAL A C 1
ATOM 1983 O O . VAL A 1 255 ? -25.596 -21.719 46.372 1.00 36.47 255 VAL A O 1
ATOM 1986 N N . PRO A 1 256 ? -25.833 -23.559 47.611 1.00 36.75 256 PRO A N 1
ATOM 1987 C CA . PRO A 1 256 ? -25.079 -23.280 48.826 1.00 36.75 256 PRO A CA 1
ATOM 1988 C C . PRO A 1 256 ? -23.603 -23.698 48.739 1.00 36.75 256 PRO A C 1
ATOM 1990 O O . PRO A 1 256 ? -23.155 -24.367 47.812 1.00 36.75 256 PRO A O 1
ATOM 1993 N N . ALA A 1 257 ? -22.857 -23.307 49.769 1.00 34.78 257 ALA A N 1
ATOM 1994 C CA . ALA A 1 257 ? -21.462 -23.652 49.984 1.00 34.78 257 ALA A CA 1
ATOM 1995 C C . ALA A 1 257 ? -21.244 -25.126 50.381 1.00 34.78 257 ALA A C 1
ATOM 1997 O O . ALA A 1 257 ? -21.981 -25.671 51.203 1.00 34.78 257 ALA A O 1
ATOM 1998 N N . GLY A 1 258 ? -20.132 -25.692 49.899 1.00 31.78 258 GLY A N 1
ATOM 1999 C CA . GLY A 1 258 ? -19.384 -26.767 50.562 1.00 31.78 258 GLY A CA 1
ATOM 2000 C C . GLY A 1 258 ? -18.670 -27.731 49.595 1.00 31.78 258 GLY A C 1
ATOM 2001 O O . GLY A 1 258 ? -19.176 -27.948 48.498 1.00 31.78 258 GLY A O 1
ATOM 2002 N N . 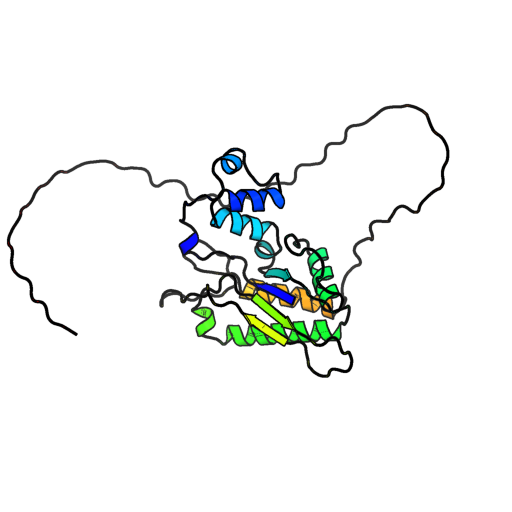PRO A 1 259 ? -17.568 -28.403 49.992 1.00 44.53 259 PRO A N 1
ATOM 2003 C CA . PRO A 1 259 ? -16.553 -28.036 50.979 1.00 44.53 259 PRO A CA 1
ATOM 2004 C C . PRO A 1 259 ? -15.116 -28.008 50.401 1.00 44.53 259 PRO A C 1
ATOM 2006 O O . PRO A 1 259 ? -14.821 -28.480 49.307 1.00 44.53 259 PRO A O 1
ATOM 2009 N N . HIS A 1 260 ? -14.215 -27.440 51.201 1.00 37.06 260 HIS A N 1
ATOM 2010 C CA . HIS A 1 260 ? -12.764 -27.369 51.021 1.00 37.06 260 HIS A CA 1
ATOM 2011 C C . HIS A 1 260 ? -12.050 -28.730 50.944 1.00 37.06 260 HIS A C 1
ATOM 2013 O O . HIS A 1 260 ? -12.337 -29.605 51.762 1.00 37.06 260 HIS A O 1
ATOM 2019 N N . SER A 1 261 ? -10.994 -28.803 50.113 1.00 37.38 261 SER A N 1
ATOM 2020 C CA . SER A 1 261 ? -9.584 -29.178 50.444 1.00 37.38 261 SER A CA 1
ATOM 2021 C C . SER A 1 261 ? -8.881 -29.891 49.267 1.00 37.38 261 SER A C 1
ATOM 2023 O O . SER A 1 261 ? -9.567 -30.487 48.445 1.00 37.38 261 SER A O 1
ATOM 2025 N N . PRO A 1 262 ? -7.535 -30.000 49.229 1.00 46.66 262 PRO A N 1
ATOM 2026 C CA . PRO A 1 262 ? -6.509 -28.983 49.451 1.00 46.66 262 PRO A CA 1
ATOM 2027 C C . PRO A 1 262 ? -5.494 -28.903 48.279 1.00 46.66 262 PRO A C 1
ATOM 2029 O O . PRO A 1 262 ? -5.501 -29.695 47.341 1.00 46.66 262 PRO A O 1
ATOM 2032 N N . ARG A 1 263 ? -4.593 -27.916 48.378 1.00 39.56 263 ARG A N 1
ATOM 2033 C CA . ARG A 1 263 ? -3.400 -27.697 47.542 1.00 39.56 263 ARG A CA 1
ATOM 2034 C C . ARG A 1 263 ? -2.524 -28.948 47.390 1.00 39.56 263 ARG A C 1
ATOM 2036 O O . ARG A 1 263 ? -2.194 -29.574 48.394 1.00 39.56 263 ARG A O 1
ATOM 2043 N N . VAL A 1 264 ? -1.988 -29.153 46.185 1.00 38.66 264 VAL A N 1
ATOM 2044 C CA . VAL A 1 264 ? -0.682 -29.793 45.965 1.00 38.66 264 VAL A CA 1
ATOM 2045 C C . VAL A 1 264 ? 0.102 -28.936 44.973 1.00 38.66 264 VAL A C 1
ATOM 2047 O O . VAL A 1 264 ? -0.367 -28.649 43.876 1.00 38.66 264 VAL A O 1
ATOM 2050 N N . ALA A 1 265 ? 1.272 -28.487 45.420 1.00 35.66 265 ALA A N 1
ATOM 2051 C CA . ALA A 1 265 ? 2.334 -27.941 44.593 1.00 35.66 265 ALA A CA 1
ATOM 2052 C C . ALA A 1 265 ? 3.173 -29.101 44.039 1.00 35.66 265 ALA A C 1
ATOM 2054 O O . ALA A 1 265 ? 3.419 -30.063 44.766 1.00 35.66 265 ALA A O 1
ATOM 2055 N N . ALA A 1 266 ? 3.638 -28.988 42.799 1.00 39.16 266 ALA A N 1
ATOM 2056 C CA . ALA A 1 266 ? 4.804 -29.715 42.319 1.00 39.16 266 ALA A CA 1
ATOM 2057 C C . ALA A 1 266 ? 5.460 -28.906 41.195 1.00 39.16 266 ALA A C 1
ATOM 2059 O O . ALA A 1 266 ? 4.789 -28.475 40.259 1.00 39.16 266 ALA A O 1
ATOM 2060 N N . ASP A 1 267 ? 6.756 -28.686 41.376 1.00 36.47 267 ASP A N 1
ATOM 2061 C CA . ASP A 1 267 ? 7.706 -28.076 40.458 1.00 36.47 267 ASP A CA 1
ATOM 2062 C C . ASP A 1 267 ? 7.746 -28.766 39.085 1.00 36.47 267 ASP A C 1
ATOM 2064 O O . ASP A 1 267 ? 7.693 -29.997 39.014 1.00 36.47 267 ASP A O 1
ATOM 2068 N N . LEU A 1 268 ? 7.888 -27.959 38.024 1.00 38.91 268 LEU A N 1
ATOM 2069 C CA . LEU A 1 268 ? 8.916 -28.025 36.966 1.00 38.91 268 LEU A CA 1
ATOM 2070 C C . LEU A 1 268 ? 8.745 -26.847 35.994 1.00 38.91 268 LEU A C 1
ATOM 2072 O O . LEU A 1 268 ? 7.594 -26.577 35.585 1.00 38.91 268 LEU A O 1
#

Organism: NCBI:txid156174

Radius of gyration: 26.55 Å; chains: 1; bounding box: 60×82×74 Å

Secondary structure (DSSP, 8-state):
-EEEE-S--S-GGGTT---EEHHHHHHHHHH-GGGS-HHHHHH-EEHHHHHHHHHHHSSHHHHSEEEEE-EETTEE-S--TT--SHHHHHHHHHHHHTT-HHHHHHHHHHHHHHHHHHHT-TTGGGEE--S-EEEEE--S-TT--PPPEEEEE--TT-EEPPTT----SSSPP-TTS----HHHHHHHHHHHHHHHHHT-PPPP----PPPP---------------PPPPPPPPPP-PPPP-PPP----------------------

pLDDT: mean 80.33, std 26.66, range [26.47, 98.88]

Foldseek 3Di:
DKKWFFLAADFLVQPPDPDFDLVLVVVLCVLPVVLADPVCNVGHHGPRSSRNSQSVQAQCNPQRMFDPFAADPVGTDDDGSRHHDLVSVLVVVCVNVVLPLQLLVLVLVQLVVVLVVLVVDPVNQFKLQHRKIWDWDDDPPPPDPDHIDIDIDDRVVIDGDPPVATEPLCDDDDNPNSRGVRSSNSVSVSVSSVCSSVVPDDDDPPPDDDDDDDDDDDDDDDDDDDDDDDDDDDDDDDDDDDDDDDDDDDDDDDDDDDDDDDDDDDDD

InterPro domains:
  IPR005522 Inositol polyphosphate kinase [PF03770] (1-193)
  IPR005522 Inositol polyphosphate kinase [PTHR12400] (1-199)
  IPR038286 Inositol polyphosphate kinase superfamily [G3DSA:3.30.470.160] (1-199)